Protein 8T4C (pdb70)

B-factor: mean 31.05, std 14.5, range [12.46, 116.54]

Foldseek 3Di:
DAALAADADAFDFHHWAFWAALVRHTDTPVVAPAQKEKEWEAEVVFPCLVDVVLVVLVVCVVVPSHYAYEYEYQDDDSVRLNVSCVVSVGDGYTRIYGPNCSRVRSNVPDDPTWMFIGGNRGTHDTDPGDDPNVVVVVVVVVRD/DDQQDFFDFDDWAAKAALVRHGDTPVPQPAQKEKEWEAEVPAPCLVDVVLVVLVVCVVVPSHYAYEYEYQDDDSVRLVVSCVVSVGPTYTRIYGPNCVRVRSNVPDDPGWMWMGGRRGTHDIDHGDDPNVVVVVVVVVRD

Sequence (284 aa):
PFTSKDTGKVGEKSAEISAKDTLGKAVKLADDNTSLKVLVFFQNGCPSCLKELPSLDEFIQNHPNKISVYAINSIDNANVVKVLAEQFDFKNVKVLKDDLKITNDRYAVFATPTTIIIKDGMIKDRILGEKPWEFFESKLISLLKDTGKVGEKSAEISSAKDTLGKAVKLADDNTSLKVLVFFQNGCPSCLKELPSLDEFIQNHPNKISVYAINSIDNANVVKVLAEQFDFKNVKVLKDDLKITNDRYAVFATPTTIIIKDGMIKDRILGEKPWEFFESKLISLL

Secondary structure (DSSP, 8-state):
--B-S---STTSBPB---EE-TTS-EE-GGGS--SEEEEEEE-TT-GGGTTHHHHHHHHHHHSTTTEEEEEEESSS-HHHHHHHHHHH--SS-EEEEESTTHHHHHTT--SS-EEEEEETTEEEEEEES---HHHHHHHHHHH-/---S-TTSBP----EE-TTS-EE-GGG---SEEEEEEE-TT-GGGTTHHHHHHHHHHHSTTTEEEEEEESSS-HHHHHHHHHHH--SSSEEEEESTTHHHHHTT--SS-EEEEEETTEEEEEEES---HHHHHHHHHHT-

Solvent-accessible surface area: 14178 Å² total; per-residue (Å²): 162,43,58,72,139,97,17,3,146,91,52,66,146,3,0,14,0,1,1,30,41,60,141,28,114,61,21,72,0,42,99,46,155,22,41,0,5,1,0,0,2,1,51,90,75,8,50,1,31,149,103,9,0,52,19,2,20,99,10,14,85,92,53,75,134,99,4,7,0,0,0,0,0,15,87,24,93,56,101,49,4,94,69,24,18,106,146,38,122,38,146,35,10,59,14,1,58,2,9,101,91,42,0,13,88,37,0,65,10,163,39,38,2,1,1,0,1,0,39,104,21,58,1,87,22,72,14,98,22,109,77,89,21,106,72,2,56,65,62,1,95,88,32,65,143,92,60,6,126,87,15,33,74,34,40,65,1,26,6,91,44,66,151,39,129,65,26,87,14,87,103,48,134,20,39,0,24,1,0,0,2,1,52,83,74,6,45,2,23,136,119,10,0,54,12,1,19,111,7,14,101,98,54,86,132,111,3,8,0,1,0,0,1,15,89,25,91,64,118,47,3,107,75,12,22,101,137,40,118,35,167,42,9,61,17,1,65,2,46,146,99,69,0,18,97,107,1,31,13,184,49,36,3,6,2,0,1,4,39,46,28,11,2,82,32,75,12,106,21,113,82,100,32,131,78,3,43,65,53,1,96,92,30,71

Radius of gyration: 22.33 Å; Cα contacts (8 Å, |Δi|>4): 556; chains: 2; bounding box: 44×35×66 Å

InterPro domains:
  IPR000866 Alkyl hydroperoxide reductase subunit C/ Thiol specific antioxidant [PF00578] (28-141)
  IPR013766 Thioredoxin domain [PS51352] (26-162)
  IPR017937 Thioredoxin, conserved site [PS00194] (56-74)
  IPR036249 Thioredoxin-like superfamily [SSF52833] (5-158)

Nearest PDB structures (foldseek):
  8t4c-assembly2_B  TM=1.007E+00  e=1.088E-30  Campylobacter jejuni subsp. jejuni 81-176
  2h1b-assembly2_B  TM=8.652E-01  e=2.786E-09  Bacillus subtilis
  2cvb-assembly1_A  TM=8.670E-01  e=5.971E-08  Thermus thermophilus HB8
  3ios-assembly1_A  TM=8.630E-01  e=1.057E-06  Mycobacterium tuberculosis
  1psq-assembly1_B  TM=8.251E-01  e=4.589E-06  Streptococcus pneumoniae

Organism: Campylobacter jejuni subsp. jejuni serotype O:23/36 (strain 81-176) (NCBI:txid354242)

Structure (mmCIF, N/CA/C/O backbone):
data_8T4C
#
_entry.id   8T4C
#
_cell.length_a   49.250
_cell.length_b   43.380
_cell.length_c   71.860
_cell.angle_alpha   90.00
_cell.angle_beta   108.41
_cell.angle_gamma   90.00
#
_symmetry.space_group_name_H-M   'P 1 21 1'
#
loop_
_entity.id
_entity.type
_entity.pdbx_description
1 polymer 'Thioredoxin oxidoreductase'
2 non-polymer 'SULFATE ION'
3 non-polymer GLYCEROL
4 water water
#
loop_
_atom_site.group_PDB
_atom_site.id
_atom_site.type_symbol
_atom_site.label_atom_id
_atom_site.label_alt_id
_atom_site.label_comp_id
_atom_site.label_asym_id
_atom_site.label_entity_id
_atom_site.label_seq_id
_atom_site.pdbx_PDB_ins_code
_atom_site.Cartn_x
_atom_site.Cartn_y
_atom_site.Cartn_z
_atom_site.occupancy
_atom_site.B_iso_or_equiv
_atom_site.auth_seq_id
_atom_site.auth_comp_id
_atom_site.auth_asym_id
_atom_site.auth_atom_id
_atom_site.pdbx_PDB_model_num
ATOM 1 N N . PRO A 1 4 ? 0.080 7.835 -0.496 1.00 55.22 19 PRO A N 1
ATOM 2 C CA . PRO A 1 4 ? 0.672 7.503 -1.804 1.00 71.79 19 PRO A CA 1
ATOM 3 C C . PRO A 1 4 ? 2.168 7.207 -1.700 1.00 67.22 19 PRO A C 1
ATOM 4 O O . PRO A 1 4 ? 2.640 6.167 -2.170 1.00 57.22 19 PRO A O 1
ATOM 15 N N . PHE A 1 5 ? 2.905 8.135 -1.093 1.00 70.73 20 PHE A N 1
ATOM 16 C CA . PHE A 1 5 ? 4.331 7.962 -0.848 1.00 68.27 20 PHE A CA 1
ATOM 17 C C . PHE A 1 5 ? 4.544 7.318 0.517 1.00 64.22 20 PHE A C 1
ATOM 18 O O . PHE A 1 5 ? 3.898 7.691 1.502 1.00 62.76 20 PHE A O 1
ATOM 35 N N . THR A 1 6 ? 5.460 6.350 0.563 1.00 67.39 21 THR A N 1
ATOM 36 C CA . THR A 1 6 ? 5.739 5.597 1.774 1.00 69.93 21 THR A CA 1
ATOM 37 C C . THR A 1 6 ? 6.719 6.353 2.667 1.00 57.84 21 THR A C 1
ATOM 38 O O . THR A 1 6 ? 7.405 7.280 2.233 1.00 62.77 21 THR A O 1
ATOM 49 N N . SER A 1 7 ? 6.777 5.941 3.935 1.00 57.64 22 SER A N 1
ATOM 50 C CA . SER A 1 7 ? 7.725 6.492 4.899 1.00 52.82 22 SER A CA 1
ATOM 51 C C . SER A 1 7 ? 8.999 5.663 5.019 1.00 53.92 22 SER A C 1
ATOM 52 O O . SER A 1 7 ? 9.867 5.999 5.834 1.00 52.51 22 SER A O 1
ATOM 60 N N . LYS A 1 8 ? 9.138 4.605 4.223 1.00 42.27 23 LYS A N 1
ATOM 61 C CA . LYS A 1 8 ? 10.262 3.693 4.360 1.00 57.05 23 LYS A CA 1
ATOM 62 C C . LYS A 1 8 ? 11.544 4.331 3.843 1.00 40.65 23 LYS A C 1
ATOM 63 O O . LYS A 1 8 ? 11.527 5.145 2.914 1.00 45.07 23 LYS A O 1
ATOM 82 N N . ASP A 1 9 ? 12.666 3.931 4.449 1.00 36.15 24 ASP A N 1
ATOM 83 C CA . ASP A 1 9 ? 13.969 4.443 4.039 1.00 34.16 24 ASP A CA 1
ATOM 84 C C . ASP A 1 9 ? 14.272 4.052 2.597 1.00 36.79 24 ASP A C 1
ATOM 85 O O . ASP A 1 9 ? 13.962 2.938 2.154 1.00 35.17 24 ASP A O 1
ATOM 94 N N . THR A 1 10 ? 14.916 4.960 1.878 1.00 29.80 25 THR A N 1
ATOM 95 C CA . THR A 1 10 ? 15.175 4.742 0.461 1.00 31.28 25 THR A CA 1
ATOM 96 C C . THR A 1 10 ? 16.422 5.528 0.081 1.00 25.50 25 THR A C 1
ATOM 97 O O . THR A 1 10 ? 17.166 6.000 0.946 1.00 29.25 25 THR A O 1
ATOM 108 N N . GLY A 1 11 ? 16.631 5.719 -1.213 1.00 24.97 26 GLY A N 1
ATOM 109 C CA . GLY A 1 11 ? 17.688 6.618 -1.637 1.00 23.73 26 GLY A CA 1
ATOM 110 C C . GLY A 1 11 ? 18.411 6.230 -2.903 1.00 21.92 26 GLY A C 1
ATOM 111 O O . GLY A 1 11 ? 19.057 7.083 -3.527 1.00 24.94 26 GLY A O 1
ATOM 115 N N . LYS A 1 12 ? 18.306 4.970 -3.312 1.00 24.81 27 LYS A N 1
ATOM 116 C CA . LYS A 1 12 ? 19.022 4.519 -4.496 1.00 23.47 27 LYS A CA 1
ATOM 117 C C . LYS A 1 12 ? 18.176 4.691 -5.749 1.00 23.03 27 LYS A C 1
ATOM 118 O O . LYS A 1 12 ? 16.947 4.572 -5.713 1.00 24.80 27 LYS A O 1
ATOM 137 N N . VAL A 1 13 ? 18.849 4.903 -6.885 1.00 23.19 28 VAL A N 1
ATOM 138 C CA . VAL A 1 13 ? 18.128 4.888 -8.152 1.00 23.07 28 VAL A CA 1
ATOM 139 C C . VAL A 1 13 ? 17.415 3.552 -8.300 1.00 22.72 28 VAL A C 1
ATOM 140 O O . VAL A 1 13 ? 17.982 2.485 -8.047 1.00 24.63 28 VAL A O 1
ATOM 153 N N . GLY A 1 14 ? 16.176 3.611 -8.761 1.00 25.05 29 GLY A N 1
ATOM 154 C CA . GLY A 1 14 ? 15.381 2.427 -8.940 1.00 28.44 29 GLY A CA 1
ATOM 155 C C . GLY A 1 14 ? 14.525 2.054 -7.766 1.00 32.31 29 GLY A C 1
ATOM 156 O O . GLY A 1 14 ? 13.710 1.128 -7.892 1.00 32.73 29 GLY A O 1
ATOM 160 N N . GLU A 1 15 ? 14.706 2.717 -6.623 1.00 25.76 30 GLU A N 1
ATOM 161 C CA . GLU A 1 15 ? 13.876 2.494 -5.459 1.00 24.88 30 GLU A CA 1
ATOM 162 C C . GLU A 1 15 ? 12.705 3.464 -5.488 1.00 27.20 30 GLU A C 1
ATOM 163 O O . GLU A 1 15 ? 12.759 4.529 -6.114 1.00 27.55 30 GLU A O 1
ATOM 175 N N . LYS A 1 16 ? 11.631 3.084 -4.801 1.00 30.05 31 LYS A N 1
ATOM 176 C CA . LYS A 1 16 ? 10.499 3.984 -4.647 1.00 29.62 31 LYS A CA 1
ATOM 177 C C . LYS A 1 16 ? 10.889 5.180 -3.785 1.00 27.10 31 LYS A C 1
ATOM 178 O O . LYS A 1 16 ? 11.726 5.082 -2.882 1.00 30.33 31 LYS A O 1
ATOM 197 N N . SER A 1 17 ? 10.263 6.318 -4.060 1.00 26.28 32 SER A N 1
ATOM 198 C CA . SER A 1 17 ? 10.478 7.500 -3.253 1.00 26.74 32 SER A CA 1
ATOM 199 C C . SER A 1 17 ? 9.737 7.348 -1.930 1.00 30.41 32 SER A C 1
ATOM 200 O O . SER A 1 17 ? 8.845 6.502 -1.773 1.00 32.32 32 SER A O 1
ATOM 208 N N . ALA A 1 18 ? 10.155 8.147 -0.958 1.00 28.65 33 ALA A N 1
ATOM 209 C CA . ALA A 1 18 ? 9.560 8.170 0.367 1.00 30.58 33 ALA A CA 1
ATOM 210 C C . ALA A 1 18 ? 8.948 9.541 0.606 1.00 25.51 33 ALA A C 1
ATOM 211 O O . ALA A 1 18 ? 9.467 10.561 0.141 1.00 27.82 33 ALA A O 1
ATOM 218 N N . GLU A 1 19 ? 7.834 9.564 1.330 1.00 27.39 34 GLU A N 1
ATOM 219 C CA . GLU A 1 19 ? 7.272 10.844 1.733 1.00 25.85 34 GLU A CA 1
ATOM 220 C C . GLU A 1 19 ? 8.289 11.600 2.587 1.00 25.73 34 GLU A C 1
ATOM 221 O O . GLU A 1 19 ? 9.108 11.006 3.290 1.00 27.33 34 GLU A O 1
ATOM 233 N N . ILE A 1 20 ? 8.245 12.924 2.496 1.00 24.91 35 ILE A N 1
ATOM 234 C CA . ILE A 1 20 ? 9.137 13.763 3.286 1.00 23.60 35 ILE A CA 1
ATOM 235 C C . ILE A 1 20 ? 8.467 14.155 4.601 1.00 28.02 35 ILE A C 1
ATOM 236 O O . ILE A 1 20 ? 7.255 13.990 4.776 1.00 28.63 35 ILE A O 1
ATOM 252 N N . SER A 1 21 ? 9.261 14.695 5.525 1.00 23.93 36 SER A N 1
ATOM 253 C CA . SER A 1 21 ? 8.811 15.181 6.835 1.00 23.04 36 SER A CA 1
ATOM 254 C C . SER A 1 21 ? 9.534 16.515 7.000 1.00 22.49 36 SER A C 1
ATOM 255 O O . SER A 1 21 ? 10.683 16.573 7.436 1.00 23.82 36 SER A O 1
ATOM 263 N N . ALA A 1 22 ? 8.880 17.583 6.573 1.00 24.12 37 ALA A N 1
ATOM 264 C CA . ALA A 1 22 ? 9.542 18.877 6.529 1.00 22.06 37 ALA A CA 1
ATOM 265 C C . ALA A 1 22 ? 8.452 19.931 6.550 1.00 24.58 37 ALA A C 1
ATOM 266 O O . ALA A 1 22 ? 7.294 19.643 6.238 1.00 27.34 37 ALA A O 1
ATOM 273 N N . LYS A 1 23 ? 8.836 21.156 6.905 1.00 23.19 38 LYS A N 1
ATOM 274 C CA . LYS A 1 23 ? 7.886 22.255 7.065 1.00 23.82 38 LYS A CA 1
ATOM 275 C C . LYS A 1 23 ? 8.382 23.493 6.329 1.00 23.86 38 LYS A C 1
ATOM 276 O O . LYS A 1 23 ? 9.585 23.718 6.170 1.00 23.62 38 LYS A O 1
ATOM 295 N N . ASP A 1 24 ? 7.433 24.308 5.901 1.00 26.19 39 ASP A N 1
ATOM 296 C CA . ASP A 1 24 ? 7.742 25.580 5.269 1.00 26.87 39 ASP A CA 1
ATOM 297 C C . ASP A 1 24 ? 8.118 26.631 6.314 1.00 27.90 39 ASP A C 1
ATOM 298 O O . ASP A 1 24 ? 8.133 26.374 7.528 1.00 30.81 39 ASP A O 1
ATOM 307 N N . THR A 1 25 ? 8.394 27.852 5.832 1.00 30.53 40 THR A N 1
ATOM 308 C CA . THR A 1 25 ? 8.808 28.943 6.707 1.00 32.54 40 THR A CA 1
ATOM 309 C C . THR A 1 25 ? 7.728 29.365 7.693 1.00 33.77 40 THR A C 1
ATOM 310 O O . THR A 1 25 ? 8.016 30.120 8.628 1.00 40.94 40 THR A O 1
ATOM 321 N N . LEU A 1 26 ? 6.484 28.967 7.458 1.00 33.18 41 LEU A N 1
ATOM 322 C CA . LEU A 1 26 ? 5.371 29.282 8.334 1.00 36.78 41 LEU A CA 1
ATOM 323 C C . LEU A 1 26 ? 5.087 28.164 9.322 1.00 50.15 41 LEU A C 1
ATOM 324 O O . LEU A 1 26 ? 4.101 28.235 10.062 1.00 42.41 41 LEU A O 1
ATOM 340 N N . GLY A 1 27 ? 5.927 27.136 9.350 1.00 35.67 42 GLY A N 1
ATOM 341 C CA . GLY A 1 27 ? 5.732 26.027 10.260 1.00 37.22 42 GLY A CA 1
ATOM 342 C C . GLY A 1 27 ? 4.716 25.003 9.821 1.00 38.07 42 GLY A C 1
ATOM 343 O O . GLY A 1 27 ? 4.297 24.177 10.645 1.00 36.05 42 GLY A O 1
ATOM 347 N N . LYS A 1 28 ? 4.311 25.023 8.559 1.00 32.35 43 LYS A N 1
ATOM 348 C CA . LYS A 1 28 ? 3.303 24.107 8.047 1.00 35.61 43 LYS A CA 1
ATOM 349 C C . LYS A 1 28 ? 3.964 22.939 7.327 1.00 34.32 43 LYS A C 1
ATOM 350 O O . LYS A 1 28 ? 4.896 23.126 6.528 1.00 29.91 43 LYS A O 1
ATOM 369 N N . ALA A 1 29 ? 3.476 21.736 7.611 1.00 30.47 44 ALA A N 1
ATOM 370 C CA . ALA A 1 29 ? 3.987 20.550 6.941 1.00 31.03 44 ALA A CA 1
ATOM 371 C C . ALA A 1 29 ? 3.721 20.619 5.441 1.00 27.66 44 ALA A C 1
ATOM 372 O O . ALA A 1 29 ? 2.656 21.065 4.997 1.00 34.48 44 ALA A O 1
ATOM 379 N N . VAL A 1 30 ? 4.704 20.165 4.669 1.00 26.63 45 VAL A N 1
ATOM 380 C CA . VAL A 1 30 ? 4.625 20.045 3.218 1.00 28.25 45 VAL A CA 1
ATOM 381 C C . VAL A 1 30 ? 4.919 18.592 2.893 1.00 30.57 45 VAL A C 1
ATOM 382 O O . VAL A 1 30 ? 5.884 18.022 3.417 1.00 29.45 45 VAL A O 1
ATOM 395 N N . LYS A 1 31 ? 4.081 17.992 2.055 1.00 30.01 46 LYS A N 1
ATOM 396 C CA . LYS A 1 31 ? 4.244 16.614 1.618 1.00 30.15 46 LYS A CA 1
ATOM 397 C C . LYS A 1 31 ? 4.297 16.557 0.098 1.00 32.77 46 LYS A C 1
ATOM 398 O O . LYS A 1 31 ? 3.729 17.409 -0.597 1.00 34.10 46 LYS A O 1
ATOM 417 N N . LEU A 1 32 ? 5.000 15.545 -0.411 1.00 30.80 47 LEU A N 1
ATOM 418 C CA . LEU A 1 32 ? 5.080 15.349 -1.854 1.00 30.80 47 LEU A CA 1
ATOM 419 C C . LEU A 1 32 ? 3.698 15.138 -2.448 1.00 34.62 47 LEU A C 1
ATOM 420 O O . LEU A 1 32 ? 3.427 15.559 -3.582 1.00 32.81 47 LEU A O 1
ATOM 436 N N . ALA A 1 33 ? 2.813 14.497 -1.694 1.00 31.02 48 ALA A N 1
ATOM 437 C CA . ALA A 1 33 ? 1.474 14.202 -2.183 1.00 36.75 48 ALA A CA 1
ATOM 438 C C . ALA A 1 33 ? 0.603 15.444 -2.329 1.00 39.93 48 ALA A C 1
ATOM 439 O O . ALA A 1 33 ? -0.456 15.363 -2.965 1.00 47.35 48 ALA A O 1
ATOM 446 N N . ASP A 1 34 ? 1.003 16.583 -1.752 1.00 38.02 49 ASP A N 1
ATOM 447 C CA . ASP A 1 34 ? 0.159 17.772 -1.827 1.00 38.17 49 ASP A CA 1
ATOM 448 C C . ASP A 1 34 ? -0.008 18.258 -3.266 1.00 39.10 49 ASP A C 1
ATOM 449 O O . ASP A 1 34 ? -1.015 18.895 -3.591 1.00 42.02 49 ASP A O 1
ATOM 458 N N . ASP A 1 35 ? 0.977 18.001 -4.124 1.00 37.76 50 ASP A N 1
ATOM 459 C CA . ASP A 1 35 ? 0.956 18.393 -5.528 1.00 38.23 50 ASP A CA 1
ATOM 460 C C . ASP A 1 35 ? 0.881 17.113 -6.352 1.00 36.22 50 ASP A C 1
ATOM 461 O O . ASP A 1 35 ? 1.635 16.169 -6.101 1.00 40.18 50 ASP A O 1
ATOM 470 N N . ASN A 1 36 ? -0.022 17.054 -7.324 1.00 42.76 51 ASN A N 1
ATOM 471 C CA . ASN A 1 36 ? -0.107 15.824 -8.098 1.00 50.01 51 ASN A CA 1
ATOM 472 C C . ASN A 1 36 ? 0.906 15.778 -9.245 1.00 47.05 51 ASN A C 1
ATOM 473 O O . ASN A 1 36 ? 0.774 14.935 -10.142 1.00 56.03 51 ASN A O 1
ATOM 484 N N . THR A 1 37 ? 1.921 16.645 -9.215 1.00 32.50 52 THR A N 1
ATOM 485 C CA . THR A 1 37 ? 2.953 16.631 -10.241 1.00 29.03 52 THR A CA 1
ATOM 486 C C . THR A 1 37 ? 3.669 15.286 -10.295 1.00 32.16 52 THR A C 1
ATOM 487 O O . THR A 1 37 ? 4.046 14.710 -9.267 1.00 35.03 52 THR A O 1
ATOM 498 N N . SER A 1 38 ? 3.880 14.813 -11.522 1.00 29.96 53 SER A N 1
ATOM 499 C CA . SER A 1 38 ? 4.523 13.528 -11.770 1.00 36.98 53 SER A CA 1
ATOM 500 C C . SER A 1 38 ? 6.024 13.592 -11.546 1.00 33.79 53 SER A C 1
ATOM 501 O O . SER A 1 38 ? 6.625 12.614 -11.090 1.00 28.57 53 SER A O 1
ATOM 509 N N . LEU A 1 39 ? 6.649 14.728 -11.843 1.00 29.02 54 LEU A N 1
ATOM 510 C CA . LEU A 1 39 ? 8.095 14.886 -11.755 1.00 25.57 54 LEU A CA 1
ATOM 511 C C . LEU A 1 39 ? 8.374 15.745 -10.534 1.00 24.49 54 LEU A C 1
ATOM 512 O O . LEU A 1 39 ? 7.804 16.830 -10.387 1.00 25.25 54 LEU A O 1
ATOM 528 N N . LYS A 1 40 ? 9.179 15.220 -9.617 1.00 21.99 55 LYS A N 1
ATOM 529 C CA . LYS A 1 40 ? 9.492 15.911 -8.373 1.00 23.38 55 LYS A CA 1
ATOM 530 C C . LYS A 1 40 ? 10.998 15.887 -8.167 1.00 20.13 55 LYS A C 1
ATOM 531 O O . LYS A 1 40 ? 11.664 14.908 -8.511 1.00 24.32 55 LYS A O 1
ATOM 550 N N . VAL A 1 41 ? 11.533 16.980 -7.640 1.00 19.81 56 VAL A N 1
ATOM 551 C CA . VAL A 1 41 ? 12.958 17.115 -7.368 1.00 19.11 56 VAL A CA 1
ATOM 552 C C . VAL A 1 41 ? 13.141 17.478 -5.901 1.00 20.06 56 VAL A C 1
ATOM 553 O O . VAL A 1 41 ? 12.543 18.447 -5.423 1.00 20.19 56 VAL A O 1
ATOM 566 N N . LEU A 1 42 ? 13.976 16.719 -5.193 1.00 18.06 57 LEU A N 1
ATOM 567 C CA . LEU A 1 42 ? 14.401 17.092 -3.846 1.00 18.83 57 LEU A CA 1
ATOM 568 C C . LEU A 1 42 ? 15.830 17.605 -3.936 1.00 19.42 57 LEU A C 1
ATOM 569 O O . LEU A 1 42 ? 16.690 16.933 -4.516 1.00 18.86 57 LEU A O 1
ATOM 585 N N . VAL A 1 43 ? 16.091 18.783 -3.374 1.00 17.60 58 VAL A N 1
ATOM 586 C CA . VAL A 1 43 ? 17.443 19.319 -3.301 1.00 17.35 58 VAL A CA 1
ATOM 587 C C . VAL A 1 43 ? 17.770 19.495 -1.834 1.00 17.40 58 VAL A C 1
ATOM 588 O O . VAL A 1 43 ? 17.229 20.398 -1.175 1.00 18.08 58 VAL A O 1
ATOM 601 N N . PHE A 1 44 ? 18.658 18.647 -1.323 1.00 16.57 59 PHE A N 1
ATOM 602 C CA . PHE A 1 44 ? 19.141 18.795 0.048 1.00 16.98 59 PHE A CA 1
ATOM 603 C C . PHE A 1 44 ? 20.278 19.805 0.045 1.00 17.11 59 PHE A C 1
ATOM 604 O O . PHE A 1 44 ? 21.289 19.608 -0.648 1.00 18.04 59 PHE A O 1
ATOM 621 N N . PHE A 1 45 ? 20.105 20.897 0.794 1.00 19.05 60 PHE A N 1
ATOM 622 C CA . PHE A 1 45 ? 20.986 22.058 0.718 1.00 19.48 60 PHE A CA 1
ATOM 623 C C . PHE A 1 45 ? 21.207 22.630 2.102 1.00 20.05 60 PHE A C 1
ATOM 624 O O . PHE A 1 45 ? 20.624 22.162 3.084 1.00 20.12 60 PHE A O 1
ATOM 641 N N . GLN A 1 46 ? 22.067 23.652 2.176 1.00 20.05 61 GLN A N 1
ATOM 642 C CA . GLN A 1 46 ? 22.292 24.351 3.438 1.00 19.94 61 GLN A CA 1
ATOM 643 C C . GLN A 1 46 ? 22.868 25.723 3.119 1.00 21.98 61 GLN A C 1
ATOM 644 O O . GLN A 1 46 ? 23.182 26.028 1.969 1.00 20.94 61 GLN A O 1
ATOM 658 N N . ASN A 1 47 ? 23.013 26.542 4.167 1.00 20.07 62 ASN A N 1
ATOM 659 C CA . ASN A 1 47 ? 23.702 27.817 4.055 1.00 20.31 62 ASN A CA 1
ATOM 660 C C . ASN A 1 47 ? 25.145 27.564 3.625 1.00 22.11 62 ASN A C 1
ATOM 661 O O . ASN A 1 47 ? 25.898 26.856 4.306 1.00 22.57 62 ASN A O 1
ATOM 672 N N . GLY A 1 48 ? 25.508 28.098 2.462 1.00 19.99 63 GLY A N 1
ATOM 673 C CA . GLY A 1 48 ? 26.825 27.877 1.878 1.00 20.65 63 GLY A CA 1
ATOM 674 C C . GLY A 1 48 ? 26.917 26.766 0.858 1.00 19.99 63 GLY A C 1
ATOM 675 O O . GLY A 1 48 ? 28.009 26.543 0.311 1.00 22.59 63 GLY A O 1
ATOM 679 N N . CYS A 1 49 ? 25.830 26.076 0.589 1.00 19.38 64 CYS A N 1
ATOM 680 C CA . CYS A 1 49 ? 25.804 25.037 -0.426 1.00 22.25 64 CYS A CA 1
ATOM 681 C C . CYS A 1 49 ? 25.910 25.651 -1.818 1.00 19.18 64 CYS A C 1
ATOM 682 O O . CYS A 1 49 ? 25.232 26.645 -2.106 1.00 20.71 64 CYS A O 1
ATOM 690 N N . PRO A 1 50 ? 26.700 25.056 -2.715 1.00 21.31 65 PRO A N 1
ATOM 691 C CA . PRO A 1 50 ? 26.767 25.600 -4.083 1.00 22.93 65 PRO A CA 1
ATOM 692 C C . PRO A 1 50 ? 25.459 25.519 -4.854 1.00 21.86 65 PRO A C 1
ATOM 693 O O . PRO A 1 50 ? 25.309 26.243 -5.849 1.00 22.74 65 PRO A O 1
ATOM 704 N N . SER A 1 51 ? 24.493 24.702 -4.422 1.00 21.78 66 SER A N 1
ATOM 705 C CA . SER A 1 51 ? 23.225 24.650 -5.145 1.00 21.95 66 SER A CA 1
ATOM 706 C C . SER A 1 51 ? 22.488 25.976 -5.103 1.00 21.22 66 SER A C 1
ATOM 707 O O . SER A 1 51 ? 21.637 26.228 -5.969 1.00 22.26 66 SER A O 1
ATOM 715 N N . CYS A 1 52 ? 22.787 26.828 -4.111 1.00 21.22 67 CYS A N 1
ATOM 716 C CA . CYS A 1 52 ? 22.127 28.127 -3.999 1.00 24.12 67 CYS A CA 1
ATOM 717 C C . CYS A 1 52 ? 22.479 29.082 -5.135 1.00 22.37 67 CYS A C 1
ATOM 718 O O . CYS A 1 52 ? 21.714 30.017 -5.420 1.00 25.41 67 CYS A O 1
ATOM 726 N N . LEU A 1 53 ? 23.627 28.867 -5.793 1.00 23.49 68 LEU A N 1
ATOM 727 C CA . LEU A 1 53 ? 24.166 29.806 -6.769 1.00 25.52 68 LEU A CA 1
ATOM 728 C C . LEU A 1 53 ? 23.447 29.733 -8.115 1.00 24.71 68 LEU A C 1
ATOM 729 O O . LEU A 1 53 ? 23.146 30.771 -8.712 1.00 30.80 68 LEU A O 1
ATOM 745 N N . LYS A 1 54 ? 23.168 28.545 -8.606 1.00 23.51 69 LYS A N 1
ATOM 746 C CA . LYS A 1 54 ? 22.566 28.376 -9.935 1.00 24.00 69 LYS A CA 1
ATOM 747 C C . LYS A 1 54 ? 21.509 27.276 -9.979 1.00 22.37 69 LYS A C 1
ATOM 748 O O . LYS A 1 54 ? 20.518 27.470 -10.564 1.00 23.03 69 LYS A O 1
ATOM 767 N N . GLU A 1 55 ? 21.758 26.136 -9.356 1.00 20.80 70 GLU A N 1
ATOM 768 C CA . GLU A 1 55 ? 20.800 25.039 -9.442 1.00 19.13 70 GLU A CA 1
ATOM 769 C C . GLU A 1 55 ? 19.416 25.455 -8.941 1.00 19.60 70 GLU A C 1
ATOM 770 O O . GLU A 1 55 ? 18.425 25.283 -9.655 1.00 20.51 70 GLU A O 1
ATOM 782 N N . LEU A 1 56 ? 19.323 25.966 -7.704 1.00 20.24 71 LEU A N 1
ATOM 783 C CA . LEU A 1 56 ? 18.006 26.301 -7.154 1.00 19.05 71 LEU A CA 1
ATOM 784 C C . LEU A 1 56 ? 17.320 27.418 -7.919 1.00 19.12 71 LEU A C 1
ATOM 785 O O . LEU A 1 56 ? 16.141 27.260 -8.290 1.00 20.59 71 LEU A O 1
ATOM 801 N N . PRO A 1 57 ? 17.974 28.535 -8.232 1.00 20.78 72 PRO A N 1
ATOM 802 C CA . PRO A 1 57 ? 17.277 29.555 -9.034 1.00 23.19 72 PRO A CA 1
ATOM 803 C C . PRO A 1 57 ? 16.892 29.074 -10.425 1.00 21.95 72 PRO A C 1
ATOM 804 O O . PRO A 1 57 ? 15.835 29.462 -10.936 1.00 23.84 72 PRO A O 1
ATOM 815 N N . SER A 1 58 ? 17.731 28.247 -11.057 1.00 21.44 73 SER A N 1
ATOM 816 C CA . SER A 1 58 ? 17.382 27.718 -12.371 1.00 21.94 73 SER A CA 1
ATOM 817 C C . SER A 1 58 ? 16.196 26.764 -12.287 1.00 22.25 73 SER A C 1
ATOM 818 O O . SER A 1 58 ? 15.368 26.735 -13.202 1.00 23.72 73 SER A O 1
ATOM 826 N N . LEU A 1 59 ? 16.081 25.995 -11.193 1.00 21.49 74 LEU A N 1
ATOM 827 C CA . LEU A 1 59 ? 14.916 25.130 -11.029 1.00 19.10 74 LEU A CA 1
ATOM 828 C C . LEU A 1 59 ? 13.652 25.963 -10.870 1.00 22.40 74 LEU A C 1
ATOM 829 O O . LEU A 1 59 ? 12.594 25.597 -11.389 1.00 22.79 74 LEU A O 1
ATOM 845 N N . ASP A 1 60 ? 13.738 27.104 -10.176 1.00 20.92 75 ASP A N 1
ATOM 846 C CA . ASP A 1 60 ? 12.562 27.959 -10.029 1.00 23.46 75 ASP A CA 1
ATOM 847 C C . ASP A 1 60 ? 12.068 28.426 -11.390 1.00 24.52 75 ASP A C 1
ATOM 848 O O . ASP A 1 60 ? 10.861 28.432 -11.655 1.00 25.57 75 ASP A O 1
ATOM 857 N N . GLU A 1 61 ? 12.997 28.806 -12.277 1.00 22.91 76 GLU A N 1
ATOM 858 C CA . GLU A 1 61 ? 12.619 29.266 -13.611 1.00 25.08 76 GLU A CA 1
ATOM 859 C C . GLU A 1 61 ? 12.132 28.105 -14.471 1.00 24.56 76 GLU A C 1
ATOM 860 O O . GLU A 1 61 ? 11.195 28.259 -15.262 1.00 24.78 76 GLU A O 1
ATOM 872 N N . PHE A 1 62 ? 12.724 26.921 -14.296 1.00 22.90 77 PHE A N 1
ATOM 873 C CA . PHE A 1 62 ? 12.262 25.745 -15.027 1.00 23.98 77 PHE A CA 1
ATOM 874 C C . PHE A 1 62 ? 10.807 25.415 -14.694 1.00 25.76 77 PHE A C 1
ATOM 875 O O . PHE A 1 62 ? 10.024 25.060 -15.587 1.00 24.26 77 PHE A O 1
ATOM 892 N N . ILE A 1 63 ? 10.431 25.493 -13.413 1.00 23.71 78 ILE A N 1
ATOM 893 C CA . ILE A 1 63 ? 9.047 25.227 -13.043 1.00 23.44 78 ILE A CA 1
ATOM 894 C C . ILE A 1 63 ? 8.127 26.235 -13.714 1.00 26.86 78 ILE A C 1
ATOM 895 O O . ILE A 1 63 ? 7.055 25.883 -14.228 1.00 28.59 78 ILE A O 1
ATOM 911 N N . GLN A 1 64 ? 8.529 27.508 -13.699 1.00 27.41 79 GLN A N 1
ATOM 912 C CA . GLN A 1 64 ? 7.712 28.557 -14.296 1.00 29.48 79 GLN A CA 1
ATOM 913 C C . GLN A 1 64 ? 7.377 28.235 -15.748 1.00 31.50 79 GLN A C 1
ATOM 914 O O . GLN A 1 64 ? 6.277 28.546 -16.227 1.00 33.30 79 GLN A O 1
ATOM 928 N N . ASN A 1 65 ? 8.312 27.617 -16.465 1.00 28.04 80 ASN A N 1
ATOM 929 C CA . ASN A 1 65 ? 8.123 27.281 -17.864 1.00 29.14 80 ASN A CA 1
ATOM 930 C C . ASN A 1 65 ? 7.426 25.945 -18.074 1.00 31.47 80 ASN A C 1
ATOM 931 O O . ASN A 1 65 ? 7.051 25.647 -19.209 1.00 33.66 80 ASN A O 1
ATOM 942 N N . HIS A 1 66 ? 7.224 25.161 -17.025 1.00 27.91 81 HIS A N 1
ATOM 943 C CA . HIS A 1 66 ? 6.590 23.860 -17.114 1.00 31.58 81 HIS A CA 1
ATOM 944 C C . HIS A 1 66 ? 5.667 23.689 -15.929 1.00 32.31 81 HIS A C 1
ATOM 945 O O . HIS A 1 66 ? 5.788 22.716 -15.171 1.00 30.85 81 HIS A O 1
ATOM 959 N N . PRO A 1 67 ? 4.745 24.627 -15.737 1.00 38.17 82 PRO A N 1
ATOM 960 C CA . PRO A 1 67 ? 3.825 24.524 -14.606 1.00 50.83 82 PRO A CA 1
ATOM 961 C C . PRO A 1 67 ? 2.925 23.318 -14.812 1.00 33.44 82 PRO A C 1
ATOM 962 O O . PRO A 1 67 ? 2.568 22.968 -15.943 1.00 50.44 82 PRO A O 1
ATOM 973 N N . ASN A 1 68 ? 2.616 22.651 -13.711 1.00 46.35 83 ASN A N 1
ATOM 974 C CA . ASN A 1 68 ? 1.801 21.452 -13.648 1.00 46.78 83 ASN A CA 1
ATOM 975 C C . ASN A 1 68 ? 2.581 20.208 -14.040 1.00 35.35 83 ASN A C 1
ATOM 976 O O . ASN A 1 68 ? 2.011 19.122 -13.961 1.00 37.68 83 ASN A O 1
ATOM 987 N N . LYS A 1 69 ? 3.860 20.314 -14.429 1.00 29.48 84 LYS A N 1
ATOM 988 C CA . LYS A 1 69 ? 4.653 19.130 -14.727 1.00 29.32 84 LYS A CA 1
ATOM 989 C C . LYS A 1 69 ? 5.648 18.784 -13.625 1.00 26.05 84 LYS A C 1
ATOM 990 O O . LYS A 1 69 ? 6.038 17.613 -13.503 1.00 32.77 84 LYS A O 1
ATOM 1009 N N . ILE A 1 70 ? 6.120 19.765 -12.836 1.00 23.77 85 ILE A N 1
ATOM 1010 C CA . ILE A 1 70 ? 7.243 19.557 -11.926 1.00 23.77 85 ILE A CA 1
ATOM 1011 C C . ILE A 1 70 ? 7.054 20.372 -10.650 1.00 25.58 85 ILE A C 1
ATOM 1012 O O . ILE A 1 70 ? 6.567 21.509 -10.686 1.00 24.25 85 ILE A O 1
ATOM 1028 N N . SER A 1 71 ? 7.435 19.763 -9.521 1.00 24.22 86 SER A N 1
ATOM 1029 C CA . SER A 1 71 ? 7.521 20.425 -8.224 1.00 21.67 86 SER A CA 1
ATOM 1030 C C . SER A 1 71 ? 8.927 20.224 -7.671 1.00 20.30 86 SER A C 1
ATOM 1031 O O . SER A 1 71 ? 9.534 19.170 -7.883 1.00 20.84 86 SER A O 1
ATOM 1039 N N . VAL A 1 72 ? 9.449 21.227 -6.972 1.00 20.68 87 VAL A N 1
ATOM 1040 C CA . VAL A 1 72 ? 10.796 21.186 -6.416 1.00 20.78 87 VAL A CA 1
ATOM 1041 C C . VAL A 1 72 ? 10.751 21.530 -4.928 1.00 20.16 87 VAL A C 1
ATOM 1042 O O . VAL A 1 72 ? 10.175 22.550 -4.531 1.00 20.46 87 VAL A O 1
ATOM 1055 N N . TYR A 1 73 ? 11.413 20.699 -4.127 1.00 18.79 88 TYR A N 1
ATOM 1056 C CA . TYR A 1 73 ? 11.422 20.781 -2.667 1.00 18.84 88 TYR A CA 1
ATOM 1057 C C . TYR A 1 73 ? 12.872 20.945 -2.228 1.00 18.71 88 TYR A C 1
ATOM 1058 O O . TYR A 1 73 ? 13.664 19.994 -2.305 1.00 19.22 88 TYR A O 1
ATOM 1076 N N . ALA A 1 74 ? 13.229 22.154 -1.781 1.00 19.82 89 ALA A N 1
ATOM 1077 C CA . ALA A 1 74 ? 14.577 22.420 -1.288 1.00 18.64 89 ALA A CA 1
ATOM 1078 C C . ALA A 1 74 ? 14.536 22.196 0.218 1.00 18.38 89 ALA A C 1
ATOM 1079 O O . ALA A 1 74 ? 13.817 22.902 0.928 1.00 22.14 89 ALA A O 1
ATOM 1086 N N . ILE A 1 75 ? 15.250 21.179 0.688 1.00 18.48 90 ILE A N 1
ATOM 1087 C CA . ILE A 1 75 ? 15.131 20.710 2.064 1.00 18.91 90 ILE A CA 1
ATOM 1088 C C . ILE A 1 75 ? 16.441 20.985 2.782 1.00 19.48 90 ILE A C 1
ATOM 1089 O O . ILE A 1 75 ? 17.509 20.529 2.348 1.00 19.52 90 ILE A O 1
ATOM 1105 N N . ASN A 1 76 ? 16.354 21.707 3.885 1.00 19.42 91 ASN A N 1
ATOM 1106 C CA . ASN A 1 76 ? 17.506 22.099 4.683 1.00 19.91 91 ASN A CA 1
ATOM 1107 C C . ASN A 1 76 ? 17.427 21.337 5.997 1.00 20.44 91 ASN A C 1
ATOM 1108 O O . ASN A 1 76 ? 16.535 21.593 6.820 1.00 20.78 91 ASN A O 1
ATOM 1119 N N . SER A 1 77 ? 18.356 20.401 6.192 1.00 19.17 92 SER A N 1
ATOM 1120 C CA . SER A 1 77 ? 18.428 19.545 7.363 1.00 19.31 92 SER A CA 1
ATOM 1121 C C . SER A 1 77 ? 19.495 19.976 8.362 1.00 19.86 92 SER A C 1
ATOM 1122 O O . SER A 1 77 ? 19.686 19.295 9.371 1.00 23.10 92 SER A O 1
ATOM 1130 N N . ILE A 1 78 ? 20.199 21.063 8.091 1.00 21.37 93 ILE A N 1
ATOM 1131 C CA . ILE A 1 78 ? 21.399 21.456 8.814 1.00 24.32 93 ILE A CA 1
ATOM 1132 C C . ILE A 1 78 ? 21.159 22.697 9.666 1.00 23.41 93 ILE A C 1
ATOM 1133 O O . ILE A 1 78 ? 21.486 22.724 10.860 1.00 26.81 93 ILE A O 1
ATOM 1149 N N . ASP A 1 79 ? 20.573 23.723 9.075 1.00 21.72 94 ASP A N 1
ATOM 1150 C CA . ASP A 1 79 ? 20.505 25.043 9.676 1.00 23.19 94 ASP A CA 1
ATOM 1151 C C . ASP A 1 79 ? 19.250 25.216 10.540 1.00 25.40 94 ASP A C 1
ATOM 1152 O O . ASP A 1 79 ? 18.244 24.529 10.377 1.00 23.85 94 ASP A O 1
ATOM 1161 N N . ASN A 1 80 ? 19.320 26.172 11.461 1.00 24.76 95 ASN A N 1
ATOM 1162 C CA . ASN A 1 80 ? 18.176 26.445 12.319 1.00 26.95 95 ASN A CA 1
ATOM 1163 C C . ASN A 1 80 ? 17.044 27.130 11.546 1.00 24.57 95 ASN A C 1
ATOM 1164 O O . ASN A 1 80 ? 17.191 27.582 10.406 1.00 25.43 95 ASN A O 1
ATOM 1175 N N . ALA A 1 81 ? 15.866 27.167 12.176 1.00 26.52 96 ALA A N 1
ATOM 1176 C CA . ALA A 1 81 ? 14.689 27.674 11.484 1.00 28.59 96 ALA A CA 1
ATOM 1177 C C . ALA A 1 81 ? 14.842 29.134 11.092 1.00 26.17 96 ALA A C 1
ATOM 1178 O O . ALA A 1 81 ? 14.312 29.551 10.051 1.00 31.00 96 ALA A O 1
A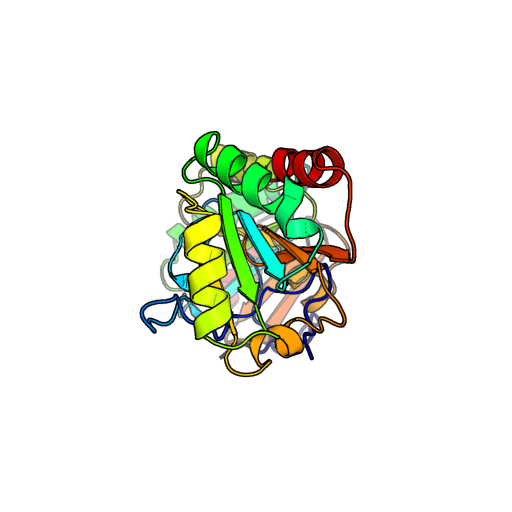TOM 1185 N N . ASN A 1 82 ? 15.552 29.934 11.892 1.00 29.48 97 ASN A N 1
ATOM 1186 C CA . ASN A 1 82 ? 15.725 31.334 11.513 1.00 32.46 97 ASN A CA 1
ATOM 1187 C C . ASN A 1 82 ? 16.576 31.472 10.260 1.00 27.09 97 ASN A C 1
ATOM 1188 O O . ASN A 1 82 ? 16.265 32.290 9.386 1.00 27.35 97 ASN A O 1
ATOM 1199 N N . VAL A 1 83 ? 17.658 30.692 10.169 1.00 22.87 98 VAL A N 1
ATOM 1200 C CA . VAL A 1 83 ? 18.503 30.704 8.973 1.00 22.92 98 VAL A CA 1
ATOM 1201 C C . VAL A 1 83 ? 17.731 30.206 7.750 1.00 23.21 98 VAL A C 1
ATOM 1202 O O . VAL A 1 83 ? 17.869 30.758 6.656 1.00 22.82 98 VAL A O 1
ATOM 1215 N N . VAL A 1 84 ? 16.908 29.166 7.902 1.00 21.83 99 VAL A N 1
ATOM 1216 C CA . VAL A 1 84 ? 16.099 28.714 6.770 1.00 21.48 99 VAL A CA 1
ATOM 1217 C C . VAL A 1 84 ? 15.164 29.818 6.305 1.00 24.01 99 VAL A C 1
ATOM 1218 O O . VAL A 1 84 ? 14.961 30.018 5.105 1.00 22.61 99 VAL A O 1
ATOM 1231 N N . LYS A 1 85 ? 14.553 30.532 7.251 1.00 23.66 100 LYS A N 1
ATOM 1232 C CA . LYS A 1 85 ? 13.666 31.631 6.899 1.00 24.18 100 LYS A CA 1
ATOM 1233 C C . LYS A 1 85 ? 14.414 32.711 6.137 1.00 24.20 100 LYS A C 1
ATOM 1234 O O . LYS A 1 85 ? 13.921 33.223 5.132 1.00 24.39 100 LYS A O 1
ATOM 1253 N N . VAL A 1 86 ? 15.621 33.060 6.588 1.00 22.99 101 VAL A N 1
ATOM 1254 C CA . VAL A 1 86 ? 16.390 34.073 5.871 1.00 24.62 101 VAL A CA 1
ATOM 1255 C C . VAL A 1 86 ? 16.764 33.581 4.476 1.00 20.68 101 VAL A C 1
ATOM 1256 O O . VAL A 1 86 ? 16.704 34.345 3.503 1.00 22.88 101 VAL A O 1
ATOM 1269 N N . LEU A 1 87 ? 17.171 32.314 4.353 1.00 21.32 102 LEU A N 1
ATOM 1270 C CA . LEU A 1 87 ? 17.442 31.774 3.022 1.00 21.90 102 LEU A CA 1
ATOM 1271 C C . LEU A 1 87 ? 16.211 31.896 2.124 1.00 22.37 102 LEU A C 1
ATOM 1272 O O . LEU A 1 87 ? 16.300 32.351 0.981 1.00 22.21 102 LEU A O 1
ATOM 1288 N N . ALA A 1 88 ? 15.039 31.511 2.635 1.00 21.99 103 ALA A N 1
ATOM 1289 C CA . ALA A 1 88 ? 13.827 31.610 1.829 1.00 23.41 103 ALA A CA 1
ATOM 1290 C C . ALA A 1 88 ? 13.551 33.048 1.412 1.00 22.62 103 ALA A C 1
ATOM 1291 O O . ALA A 1 88 ? 13.149 33.308 0.269 1.00 26.23 103 ALA A O 1
ATOM 1298 N N . GLU A 1 89 ? 13.742 34.000 2.328 1.00 23.49 104 GLU A N 1
ATOM 1299 C CA . GLU A 1 89 ? 13.480 35.403 2.019 1.00 26.19 104 GLU A CA 1
ATOM 1300 C C . GLU A 1 89 ? 14.447 35.924 0.960 1.00 25.73 104 GLU A C 1
ATOM 1301 O O . GLU A 1 89 ? 14.054 36.699 0.076 1.00 25.72 104 GLU A O 1
ATOM 1313 N N . GLN A 1 90 ? 15.719 35.523 1.047 1.00 22.97 105 GLN A N 1
ATOM 1314 C CA . GLN A 1 90 ? 16.707 36.010 0.096 1.00 24.23 105 GLN A CA 1
ATOM 1315 C C . GLN A 1 90 ? 16.525 35.350 -1.267 1.00 22.79 105 GLN A C 1
ATOM 1316 O O . GLN A 1 90 ? 16.705 36.004 -2.301 1.00 28.45 105 GLN A O 1
ATOM 1330 N N . PHE A 1 91 ? 16.138 34.072 -1.295 1.00 22.93 106 PHE A N 1
ATOM 1331 C CA . PHE A 1 91 ? 15.843 33.430 -2.576 1.00 24.97 106 PHE A CA 1
ATOM 1332 C C . PHE A 1 91 ? 14.647 34.085 -3.259 1.00 26.53 106 PHE A C 1
ATOM 1333 O O . PHE A 1 91 ? 14.646 34.280 -4.483 1.00 28.12 106 PHE A O 1
ATOM 1350 N N . ASP A 1 92 ? 13.587 34.354 -2.494 1.00 26.67 107 ASP A N 1
ATOM 1351 C CA . ASP A 1 92 ? 12.345 34.937 -3.011 1.00 30.35 107 ASP A CA 1
ATOM 1352 C C . ASP A 1 92 ? 11.827 34.149 -4.216 1.00 28.20 107 ASP A C 1
ATOM 1353 O O . ASP A 1 92 ? 11.514 34.705 -5.271 1.00 31.89 107 ASP A O 1
ATOM 1362 N N . PHE A 1 93 ? 11.744 32.835 -4.050 1.00 25.64 108 PHE A N 1
ATOM 1363 C CA . PHE A 1 93 ? 11.354 31.965 -5.148 1.00 25.47 108 PHE A CA 1
ATOM 1364 C C . PHE A 1 93 ? 9.855 32.058 -5.398 1.00 27.48 108 PHE A C 1
ATOM 1365 O O . PHE A 1 93 ? 9.059 32.310 -4.484 1.00 31.36 108 PHE A O 1
ATOM 1382 N N . LYS A 1 94 ? 9.464 31.830 -6.651 1.00 26.99 109 LYS A N 1
ATOM 1383 C CA . LYS A 1 94 ? 8.045 31.786 -6.971 1.00 33.11 109 LYS A CA 1
ATOM 1384 C C . LYS A 1 94 ? 7.463 30.385 -6.843 1.00 30.41 109 LYS A C 1
ATOM 1385 O O . LYS A 1 94 ? 6.265 30.242 -6.571 1.00 30.74 109 LYS A O 1
ATOM 1404 N N . ASN A 1 95 ? 8.272 29.360 -7.045 1.00 25.40 110 ASN A N 1
ATOM 1405 C CA . ASN A 1 95 ? 7.783 27.994 -7.162 1.00 23.58 110 ASN A CA 1
ATOM 1406 C C . ASN A 1 95 ? 8.514 27.000 -6.275 1.00 23.78 110 ASN A C 1
ATOM 1407 O O . ASN A 1 95 ? 7.863 26.124 -5.688 1.00 24.88 110 ASN A O 1
ATOM 1418 N N . VAL A 1 96 ? 9.846 27.082 -6.190 1.00 22.05 111 VAL A N 1
ATOM 1419 C CA . VAL A 1 96 ? 10.598 26.166 -5.347 1.00 21.71 111 VAL A CA 1
ATOM 1420 C C . VAL A 1 96 ? 10.158 26.339 -3.905 1.00 21.26 111 VAL A C 1
ATOM 1421 O O . VAL A 1 96 ? 10.049 27.463 -3.400 1.00 23.34 111 VAL A O 1
ATOM 1434 N N . LYS A 1 97 ? 9.905 25.216 -3.239 1.00 23.84 112 LYS A N 1
ATOM 1435 C CA . LYS A 1 97 ? 9.471 25.215 -1.849 1.00 20.63 112 LYS A CA 1
ATOM 1436 C C . LYS A 1 97 ? 10.714 25.109 -0.974 1.00 23.00 112 LYS A C 1
ATOM 1437 O O . LYS A 1 97 ? 11.470 24.143 -1.090 1.00 23.84 112 LYS A O 1
ATOM 1456 N N . VAL A 1 98 ? 10.924 26.092 -0.099 1.00 21.38 113 VAL A N 1
ATOM 1457 C CA . VAL A 1 98 ? 12.094 26.138 0.777 1.00 20.90 113 VAL A CA 1
ATOM 1458 C C . VAL A 1 98 ? 11.666 25.621 2.147 1.00 20.64 113 VAL A C 1
ATOM 1459 O O . VAL A 1 98 ? 10.874 26.257 2.866 1.00 24.86 113 VAL A O 1
ATOM 1472 N N . LEU A 1 99 ? 12.159 24.443 2.503 1.00 20.26 114 LEU A N 1
ATOM 1473 C CA . LEU A 1 99 ? 11.637 23.733 3.662 1.00 19.67 114 LEU A CA 1
ATOM 1474 C C . LEU A 1 99 ? 12.704 23.405 4.690 1.00 20.86 114 LEU A C 1
ATOM 1475 O O . LEU A 1 99 ? 13.859 23.145 4.359 1.00 20.27 114 LEU A O 1
ATOM 1491 N N . LYS A 1 100 ? 12.296 23.362 5.958 1.00 19.47 115 LYS A N 1
ATOM 1492 C CA . LYS A 1 100 ? 13.155 22.883 7.032 1.00 20.96 115 LYS A CA 1
ATOM 1493 C C . LYS A 1 100 ? 12.811 21.439 7.371 1.00 19.70 115 LYS A C 1
ATOM 1494 O O . LYS A 1 100 ? 11.662 21.127 7.690 1.00 23.03 115 LYS A O 1
ATOM 1513 N N . ASP A 1 101 ? 13.800 20.558 7.288 1.00 19.83 116 ASP A N 1
ATOM 1514 C CA . ASP A 1 101 ? 13.596 19.156 7.640 1.00 21.76 116 ASP A CA 1
ATOM 1515 C C . ASP A 1 101 ? 13.147 19.072 9.094 1.00 24.52 116 ASP A C 1
ATOM 1516 O O . ASP A 1 101 ? 13.549 19.878 9.939 1.00 24.00 116 ASP A O 1
ATOM 1525 N N . ASP A 1 102 ? 12.275 18.111 9.380 1.00 22.58 117 ASP A N 1
ATOM 1526 C CA . ASP A 1 102 ? 11.892 17.800 10.755 1.00 23.87 117 ASP A CA 1
ATOM 1527 C C . ASP A 1 102 ? 13.066 17.067 11.389 1.00 26.00 117 ASP A C 1
ATOM 1528 O O . ASP A 1 102 ? 13.213 15.852 11.235 1.00 26.20 117 ASP A O 1
ATOM 1537 N N . LEU A 1 103 ? 13.922 17.807 12.098 1.00 24.68 118 LEU A N 1
ATOM 1538 C CA . LEU A 1 103 ? 15.190 17.308 12.628 1.00 23.68 118 LEU A CA 1
ATOM 1539 C C . LEU A 1 103 ? 15.974 16.808 11.418 1.00 27.67 118 LEU A C 1
ATOM 1540 O O . LEU A 1 103 ? 16.230 17.615 10.506 1.00 27.83 118 LEU A O 1
ATOM 1556 N N . LYS A 1 104 ? 16.342 15.541 11.340 1.00 25.95 119 LYS A N 1
ATOM 1557 C CA . LYS A 1 104 ? 16.968 14.980 10.155 1.00 24.13 119 LYS A CA 1
ATOM 1558 C C . LYS A 1 104 ? 16.129 13.847 9.586 1.00 22.69 119 LYS A C 1
ATOM 1559 O O . LYS A 1 104 ? 16.667 12.959 8.926 1.00 23.53 119 LYS A O 1
ATOM 1578 N N . ILE A 1 105 ? 14.810 13.874 9.811 1.00 21.87 120 ILE A N 1
ATOM 1579 C CA . ILE A 1 105 ? 13.983 12.738 9.403 1.00 22.92 120 ILE A CA 1
ATOM 1580 C C . ILE A 1 105 ? 14.054 12.510 7.892 1.00 20.67 120 ILE A C 1
ATOM 1581 O O . ILE A 1 105 ? 14.246 11.372 7.436 1.00 22.04 120 ILE A O 1
ATOM 1597 N N . THR A 1 106 ? 13.884 13.575 7.093 1.00 21.49 121 THR A N 1
ATOM 1598 C CA . THR A 1 106 ? 13.901 13.403 5.640 1.00 21.31 121 THR A CA 1
ATOM 1599 C C . THR A 1 106 ? 15.304 13.081 5.154 1.00 20.44 121 THR A C 1
ATOM 1600 O O . THR A 1 106 ? 15.487 12.194 4.310 1.00 20.02 121 THR A O 1
ATOM 1611 N N . ASN A 1 107 ? 16.303 13.809 5.674 1.00 20.22 122 ASN A N 1
ATOM 1612 C CA . ASN A 1 107 ? 17.706 13.522 5.362 1.00 19.06 122 ASN A CA 1
ATOM 1613 C C . ASN A 1 107 ? 18.007 12.040 5.546 1.00 21.21 122 ASN A C 1
ATOM 1614 O O . ASN A 1 107 ? 18.588 11.395 4.667 1.00 21.84 122 ASN A O 1
ATOM 1625 N N . ASP A 1 108 ? 17.593 11.476 6.682 1.00 21.91 123 ASP A N 1
ATOM 1626 C CA . ASP A 1 108 ? 17.943 10.092 6.979 1.00 21.35 123 ASP A CA 1
ATOM 1627 C C . ASP A 1 108 ? 17.130 9.115 6.131 1.00 21.40 123 ASP A C 1
ATOM 1628 O O . ASP A 1 108 ? 17.654 8.084 5.693 1.00 23.36 123 ASP A O 1
ATOM 1637 N N . ARG A 1 109 ? 15.859 9.428 5.882 1.00 21.00 124 ARG A N 1
ATOM 1638 C CA . ARG A 1 109 ? 15.020 8.621 4.999 1.00 23.84 124 ARG A CA 1
ATOM 1639 C C . ARG A 1 109 ? 15.647 8.458 3.614 1.00 22.98 124 ARG A C 1
ATOM 1640 O O . ARG A 1 109 ? 15.446 7.427 2.965 1.00 26.25 124 ARG A O 1
ATOM 1661 N N . TYR A 1 110 ? 16.393 9.458 3.133 1.00 21.22 125 TYR A N 1
ATOM 1662 C CA . TYR A 1 110 ? 17.014 9.421 1.819 1.00 20.23 125 TYR A CA 1
ATOM 1663 C C . TYR A 1 110 ? 18.507 9.155 1.897 1.00 21.72 125 TYR A C 1
ATOM 1664 O O . TYR A 1 110 ? 19.203 9.283 0.888 1.00 20.85 125 TYR A O 1
ATOM 1682 N N . ALA A 1 111 ? 19.015 8.788 3.072 1.00 22.61 126 ALA A N 1
ATOM 1683 C CA . ALA A 1 111 ? 20.428 8.436 3.264 1.00 21.29 126 ALA A CA 1
ATOM 1684 C C . ALA A 1 111 ? 21.382 9.539 2.801 1.00 21.14 126 ALA A C 1
ATOM 1685 O O . ALA A 1 111 ? 22.455 9.275 2.256 1.00 22.91 126 ALA A O 1
ATOM 1692 N N . VAL A 1 112 ? 21.015 10.788 3.053 1.00 21.00 127 VAL A N 1
ATOM 1693 C CA . VAL A 1 112 ? 21.803 11.925 2.593 1.00 19.74 127 VAL A CA 1
ATOM 1694 C C . VAL A 1 112 ? 22.930 12.185 3.586 1.00 19.94 127 VAL A C 1
ATOM 1695 O O . VAL A 1 112 ? 22.706 12.273 4.797 1.00 21.31 127 VAL A O 1
ATOM 1708 N N . PHE A 1 113 ? 24.144 12.314 3.085 1.00 20.21 128 PHE A N 1
ATOM 1709 C CA . PHE A 1 113 ? 25.296 12.560 3.932 1.00 19.96 128 PHE A CA 1
ATOM 1710 C C . PHE A 1 113 ? 26.063 13.828 3.592 1.00 23.23 128 PHE A C 1
ATOM 1711 O O . PHE A 1 113 ? 26.978 14.199 4.343 1.00 25.53 128 PHE A O 1
ATOM 1728 N N . ALA A 1 114 ? 25.720 14.506 2.493 1.00 20.41 129 ALA A N 1
ATOM 1729 C CA . ALA A 1 114 ? 26.403 15.718 2.090 1.00 19.02 129 ALA A CA 1
ATOM 1730 C C . ALA A 1 114 ? 25.479 16.530 1.201 1.00 20.15 129 ALA A C 1
ATOM 1731 O O . ALA A 1 114 ? 24.543 15.986 0.604 1.00 20.15 129 ALA A O 1
ATOM 1738 N N . THR A 1 115 ? 25.766 17.835 1.105 1.00 20.62 130 THR A N 1
ATOM 1739 C CA . THR A 1 115 ? 25.003 18.722 0.232 1.00 18.73 130 THR A CA 1
ATOM 1740 C C . THR A 1 115 ? 25.879 19.297 -0.890 1.00 20.02 130 THR A C 1
ATOM 1741 O O . THR A 1 115 ? 27.075 19.555 -0.679 1.00 24.01 130 THR A O 1
ATOM 1752 N N . PRO A 1 116 ? 25.308 19.533 -2.088 1.00 19.45 131 PRO A N 1
ATOM 1753 C CA . PRO A 1 116 ? 23.918 19.231 -2.436 1.00 18.81 131 PRO A CA 1
ATOM 1754 C C . PRO A 1 116 ? 23.753 17.768 -2.773 1.00 19.09 131 PRO A C 1
ATOM 1755 O O . PRO A 1 116 ? 24.661 17.145 -3.322 1.00 19.78 131 PRO A O 1
ATOM 1766 N N . THR A 1 117 ? 22.599 17.193 -2.447 1.00 19.07 132 THR A N 1
ATOM 1767 C CA . THR A 1 117 ? 22.172 15.925 -3.021 1.00 17.17 132 THR A CA 1
ATOM 1768 C C . THR A 1 117 ? 20.855 16.215 -3.717 1.00 17.38 132 THR A C 1
ATOM 1769 O O . THR A 1 117 ? 19.927 16.753 -3.087 1.00 19.19 132 THR A O 1
ATOM 1780 N N . THR A 1 118 ? 20.776 15.916 -5.005 1.00 16.97 133 THR A N 1
ATOM 1781 C CA . THR A 1 118 ? 19.590 16.186 -5.812 1.00 17.08 133 THR A CA 1
ATOM 1782 C C . THR A 1 118 ? 18.960 14.857 -6.201 1.00 18.95 133 THR A C 1
ATOM 1783 O O . THR A 1 118 ? 19.600 14.034 -6.865 1.00 20.05 133 THR A O 1
ATOM 1794 N N . ILE A 1 119 ? 17.706 14.650 -5.796 1.00 17.37 134 ILE A N 1
ATOM 1795 C CA . ILE A 1 119 ? 16.972 13.424 -6.076 1.00 18.05 134 ILE A CA 1
ATOM 1796 C C . ILE A 1 119 ? 15.883 13.769 -7.075 1.00 20.81 134 ILE A C 1
ATOM 1797 O O . ILE A 1 119 ? 15.040 14.638 -6.806 1.00 19.91 134 ILE A O 1
ATOM 1813 N N . ILE A 1 120 ? 15.891 13.106 -8.228 1.00 18.07 135 ILE A N 1
ATOM 1814 C CA . ILE A 1 120 ? 14.873 13.305 -9.248 1.00 19.42 135 ILE A CA 1
ATOM 1815 C C . ILE A 1 120 ? 13.937 12.103 -9.221 1.00 22.31 135 ILE A C 1
ATOM 1816 O O . ILE A 1 120 ? 14.376 10.960 -9.363 1.00 22.68 135 ILE A O 1
ATOM 1832 N N . ILE A 1 121 ? 12.644 12.375 -9.062 1.00 21.21 136 ILE A N 1
ATOM 1833 C CA . ILE A 1 121 ? 11.609 11.368 -8.887 1.00 20.14 136 ILE A CA 1
ATOM 1834 C C . ILE A 1 121 ? 10.603 11.513 -10.021 1.00 21.07 136 ILE A C 1
ATOM 1835 O O . ILE A 1 121 ? 10.138 12.626 -10.315 1.00 23.28 136 ILE A O 1
ATOM 1851 N N . LYS A 1 122 ? 10.264 10.396 -10.664 1.00 24.02 137 LYS A N 1
ATOM 1852 C CA . LYS A 1 122 ? 9.217 10.377 -11.675 1.00 27.48 137 LYS A CA 1
ATOM 1853 C C . LYS A 1 122 ? 8.226 9.277 -11.333 1.00 25.51 137 LYS A C 1
ATOM 1854 O O . LYS A 1 122 ? 8.614 8.112 -11.197 1.00 26.61 137 LYS A O 1
ATOM 1873 N N . ASP A 1 123 ? 6.953 9.655 -11.194 1.00 30.23 138 ASP A N 1
ATOM 1874 C CA . ASP A 1 123 ? 5.871 8.712 -10.881 1.00 28.91 138 ASP A CA 1
ATOM 1875 C C . ASP A 1 123 ? 6.222 7.858 -9.668 1.00 31.85 138 ASP A C 1
ATOM 1876 O O . ASP A 1 123 ? 6.009 6.642 -9.651 1.00 32.15 138 ASP A O 1
ATOM 1885 N N . GLY A 1 124 ? 6.789 8.508 -8.653 1.00 31.20 139 GLY A N 1
ATOM 1886 C CA . GLY A 1 124 ? 7.109 7.857 -7.400 1.00 31.91 139 GLY A CA 1
ATOM 1887 C C . GLY A 1 124 ? 8.353 7.002 -7.390 1.00 31.27 139 GLY A C 1
ATOM 1888 O O . GLY A 1 124 ? 8.609 6.327 -6.384 1.00 33.21 139 GLY A O 1
ATOM 1892 N N . MET A 1 125 ? 9.151 7.002 -8.460 1.00 28.30 140 MET A N 1
ATOM 1893 C CA . MET A 1 125 ? 10.382 6.189 -8.553 1.00 27.34 140 MET A CA 1
ATOM 1894 C C . MET A 1 125 ? 11.598 7.108 -8.610 1.00 24.05 140 MET A C 1
ATOM 1895 O O . MET A 1 125 ? 11.575 8.000 -9.345 1.00 26.55 140 MET A O 1
ATOM 1909 N N . ILE A 1 126 ? 12.646 6.828 -7.876 1.00 25.83 141 ILE A N 1
ATOM 1910 C CA . ILE A 1 126 ? 13.879 7.600 -7.990 1.00 21.48 141 ILE A CA 1
ATOM 1911 C C . ILE A 1 126 ? 14.561 7.276 -9.312 1.00 22.17 141 ILE A C 1
ATOM 1912 O O . ILE A 1 126 ? 14.949 6.127 -9.570 1.00 24.22 141 ILE A O 1
ATOM 1928 N N . LYS A 1 127 ? 14.741 8.303 -10.143 1.00 21.34 142 LYS A N 1
ATOM 1929 C CA . LYS A 1 127 ? 15.375 8.165 -11.445 1.00 21.82 142 LYS A CA 1
ATOM 1930 C C . LYS A 1 127 ? 16.827 8.614 -11.441 1.00 21.74 142 LYS A C 1
ATOM 1931 O O . LYS A 1 127 ? 17.628 8.097 -12.230 1.00 23.22 142 LYS A O 1
ATOM 1950 N N . ASP A 1 128 ? 17.180 9.558 -10.579 1.00 21.58 143 ASP A N 1
ATOM 1951 C CA . ASP A 1 128 ? 18.541 10.061 -10.493 1.00 23.51 143 ASP A CA 1
ATOM 1952 C C . ASP A 1 128 ? 18.825 10.475 -9.059 1.00 23.96 143 ASP A C 1
ATOM 1953 O O . ASP A 1 128 ? 17.959 11.038 -8.377 1.00 21.70 143 ASP A O 1
ATOM 1962 N N . ARG A 1 129 ? 20.058 10.229 -8.623 1.00 20.05 144 ARG A N 1
ATOM 1963 C CA . ARG A 1 129 ? 20.548 10.660 -7.318 1.00 19.08 144 ARG A CA 1
ATOM 1964 C C . ARG A 1 129 ? 21.893 11.319 -7.593 1.00 20.87 144 ARG A C 1
ATOM 1965 O O . ARG A 1 129 ? 22.887 10.624 -7.846 1.00 24.66 144 ARG A O 1
ATOM 1986 N N . ILE A 1 130 ? 21.919 12.648 -7.594 1.00 18.99 145 ILE A N 1
ATOM 1987 C CA . ILE A 1 130 ? 23.073 13.411 -8.070 1.00 19.59 145 ILE A CA 1
ATOM 1988 C C . ILE A 1 130 ? 23.757 14.011 -6.846 1.00 19.46 145 ILE A C 1
ATOM 1989 O O . ILE A 1 130 ? 23.170 14.829 -6.117 1.00 20.04 145 ILE A O 1
ATOM 2005 N N . LEU A 1 131 ? 24.994 13.584 -6.604 1.00 20.31 146 LEU A N 1
ATOM 2006 C CA . LEU A 1 131 ? 25.777 14.064 -5.479 1.00 20.24 146 LEU A CA 1
ATOM 2007 C C . LEU A 1 131 ? 26.701 15.173 -5.943 1.00 19.94 146 LEU A C 1
ATOM 2008 O O . LEU A 1 131 ? 27.458 14.994 -6.898 1.00 23.24 146 LEU A O 1
ATOM 2024 N N . GLY A 1 132 ? 26.635 16.311 -5.261 1.00 20.78 147 GLY A N 1
ATOM 2025 C CA . GLY A 1 132 ? 27.511 17.425 -5.534 1.00 21.71 147 GLY A CA 1
ATOM 2026 C C . GLY A 1 132 ? 26.970 18.363 -6.600 1.00 21.37 147 GLY A C 1
ATOM 2027 O O . GLY A 1 132 ? 25.932 18.134 -7.224 1.00 24.74 147 GLY A O 1
ATOM 2031 N N . GLU A 1 133 ? 27.683 19.471 -6.760 1.00 23.96 148 GLU A N 1
ATOM 2032 C CA . GLU A 1 133 ? 27.342 20.483 -7.749 1.00 24.63 148 GLU A CA 1
ATOM 2033 C C . GLU A 1 133 ? 27.548 19.919 -9.148 1.00 25.69 148 GLU A C 1
ATOM 2034 O O . GLU A 1 133 ? 28.484 19.144 -9.400 1.00 26.86 148 GLU A O 1
ATOM 2046 N N . LYS A 1 134 ? 26.657 20.297 -10.056 1.00 26.02 149 LYS A N 1
ATOM 2047 C CA . LYS A 1 134 ? 26.808 20.006 -11.472 1.00 26.70 149 LYS A CA 1
ATOM 2048 C C . LYS A 1 134 ? 26.404 21.237 -12.270 1.00 27.43 149 LYS A C 1
ATOM 2049 O O . LYS A 1 134 ? 25.648 22.082 -11.776 1.00 27.61 149 LYS A O 1
ATOM 2068 N N . PRO A 1 135 ? 26.873 21.355 -13.516 1.00 30.02 150 PRO A N 1
ATOM 2069 C CA . PRO A 1 135 ? 26.377 22.433 -14.387 1.00 35.19 150 PRO A CA 1
ATOM 2070 C C . PRO A 1 135 ? 24.877 22.294 -14.565 1.00 34.30 150 PRO A C 1
ATOM 2071 O O . PRO A 1 135 ? 24.328 21.186 -14.529 1.00 28.83 150 PRO A O 1
ATOM 2082 N N . TRP A 1 136 ? 24.214 23.439 -14.748 1.00 30.32 151 TRP A N 1
ATOM 2083 C CA . TRP A 1 136 ? 22.758 23.435 -14.832 1.00 30.49 151 TRP A CA 1
ATOM 2084 C C . TRP A 1 136 ? 22.292 22.513 -15.956 1.00 26.72 151 TRP A C 1
ATOM 2085 O O . TRP A 1 136 ? 21.322 21.770 -15.802 1.00 24.26 151 TRP A O 1
ATOM 2106 N N . GLU A 1 137 ? 22.982 22.524 -17.086 1.00 28.18 152 GLU A N 1
ATOM 2107 C CA . GLU A 1 137 ? 22.527 21.734 -18.221 1.00 24.61 152 GLU A CA 1
ATOM 2108 C C . GLU A 1 137 ? 22.465 20.243 -17.916 1.00 26.83 152 GLU A C 1
ATOM 2109 O O . GLU A 1 137 ? 21.649 19.524 -18.503 1.00 24.95 152 GLU A O 1
ATOM 2121 N N . PHE A 1 138 ? 23.289 19.758 -16.982 1.00 23.25 153 PHE A N 1
ATOM 2122 C CA . PHE A 1 138 ? 23.203 18.364 -16.562 1.00 23.35 153 PHE A CA 1
ATOM 2123 C C . PHE A 1 138 ? 21.845 18.083 -15.929 1.00 23.75 153 PHE A C 1
ATOM 2124 O O . PHE A 1 138 ? 21.179 17.110 -16.282 1.00 26.60 153 PHE A O 1
ATOM 2141 N N . PHE A 1 139 ? 21.418 18.926 -14.989 1.00 21.20 154 PHE A N 1
ATOM 2142 C CA . PHE A 1 139 ? 20.104 18.752 -14.382 1.00 20.87 154 PHE A CA 1
ATOM 2143 C C . PHE A 1 139 ? 18.993 18.960 -15.404 1.00 20.05 154 PHE A C 1
ATOM 2144 O O . PHE A 1 139 ? 18.038 18.175 -15.471 1.00 20.31 154 PHE A O 1
ATOM 2161 N N . GLU A 1 140 ? 19.086 20.038 -16.179 1.00 21.09 155 GLU A N 1
ATOM 2162 C CA . GLU A 1 140 ? 18.022 20.370 -17.116 1.00 21.56 155 GLU A CA 1
ATOM 2163 C C . GLU A 1 140 ? 17.789 19.240 -18.110 1.00 21.96 155 GLU A C 1
ATOM 2164 O O . GLU A 1 140 ? 16.637 18.884 -18.391 1.00 20.00 155 GLU A O 1
ATOM 2176 N N . SER A 1 141 ? 18.866 18.641 -18.637 1.00 21.02 156 SER A N 1
ATOM 2177 C CA . SER A 1 141 ? 18.688 17.553 -19.595 1.00 20.74 156 SER A CA 1
ATOM 2178 C C . SER A 1 141 ? 17.956 16.379 -18.960 1.00 20.30 156 SER A C 1
ATOM 2179 O O . SER A 1 141 ? 17.069 15.787 -19.589 1.00 20.85 156 SER A O 1
ATOM 2187 N N . LYS A 1 142 ? 18.268 16.055 -17.702 1.00 20.28 157 LYS A N 1
ATOM 2188 C CA . LYS A 1 142 ? 17.572 14.951 -17.044 1.00 20.40 157 LYS A CA 1
ATOM 2189 C C . LYS A 1 142 ? 16.087 15.252 -16.897 1.00 20.72 157 LYS A C 1
ATOM 2190 O O . LYS A 1 142 ? 15.234 14.378 -17.128 1.00 23.60 157 LYS A O 1
ATOM 2209 N N . LEU A 1 143 ? 15.756 16.493 -16.521 1.00 18.55 158 LEU A N 1
ATOM 2210 C CA . LEU A 1 143 ? 14.365 16.843 -16.294 1.00 18.93 158 LEU A CA 1
ATOM 2211 C C . LEU A 1 143 ? 13.575 16.861 -17.598 1.00 19.49 158 LEU A C 1
ATOM 2212 O O . LEU A 1 143 ? 12.435 16.398 -17.625 1.00 20.35 158 LEU A O 1
ATOM 2228 N N . ILE A 1 144 ? 14.161 17.376 -18.696 1.00 20.06 159 ILE A N 1
ATOM 2229 C CA . ILE A 1 144 ? 13.443 17.437 -19.976 1.00 21.15 159 ILE A CA 1
ATOM 2230 C C . ILE A 1 144 ? 13.001 16.052 -20.423 1.00 22.14 159 ILE A C 1
ATOM 2231 O O . ILE A 1 144 ? 11.899 15.881 -20.950 1.00 23.72 159 ILE A O 1
ATOM 2247 N N . SER A 1 145 ? 13.861 15.046 -20.235 1.00 24.20 160 SER A N 1
ATOM 2248 C CA . SER A 1 145 ? 13.519 13.701 -20.665 1.00 26.24 160 SER A CA 1
ATOM 2249 C C . SER A 1 145 ? 12.390 13.112 -19.835 1.00 25.72 160 SER A C 1
ATOM 2250 O O . SER A 1 145 ? 11.752 12.146 -20.277 1.00 30.58 160 SER A O 1
ATOM 2258 N N . LEU A 1 146 ? 12.114 13.680 -18.660 1.00 22.42 161 LEU A N 1
ATOM 2259 C CA . LEU A 1 146 ? 11.095 13.141 -17.771 1.00 24.09 161 LEU A CA 1
ATOM 2260 C C . LEU A 1 146 ? 9.827 13.975 -17.715 1.00 30.03 161 LEU A C 1
ATOM 2261 O O . LEU A 1 146 ? 8.913 13.627 -16.961 1.00 31.55 161 LEU A O 1
ATOM 2277 N N . LEU A 1 147 ? 9.745 15.069 -18.466 1.00 29.90 162 LEU A N 1
ATOM 2278 C CA . LEU A 1 147 ? 8.513 15.843 -18.534 1.00 28.55 162 LEU A CA 1
ATOM 2279 C C . LEU A 1 147 ? 7.377 14.967 -19.059 1.00 44.60 162 LEU A C 1
ATOM 2280 O O . LEU A 1 147 ? 7.586 14.143 -19.954 1.00 43.09 162 LEU A O 1
ATOM 2296 N N . LYS B 1 8 ? 5.464 2.928 16.436 1.00 73.86 23 LYS B N 1
ATOM 2297 C CA . LYS B 1 8 ? 6.684 2.732 17.206 1.00 68.98 23 LYS B CA 1
ATOM 2298 C C . LYS B 1 8 ? 7.035 3.963 18.041 1.00 74.48 23 LYS B C 1
ATOM 2299 O O . LYS B 1 8 ? 7.828 3.869 18.979 1.00 66.56 23 LYS B O 1
ATOM 2304 N N . ASP B 1 9 ? 6.447 5.112 17.706 1.00 76.22 24 ASP B N 1
ATOM 2305 C CA . ASP B 1 9 ? 6.738 6.332 18.449 1.00 68.47 24 ASP B CA 1
ATOM 2306 C C . ASP B 1 9 ? 6.240 6.211 19.886 1.00 68.80 24 ASP B C 1
ATOM 2307 O O . ASP B 1 9 ? 5.109 5.777 20.136 1.00 50.62 24 ASP B O 1
ATOM 2316 N N . THR B 1 10 ? 7.094 6.605 20.831 1.00 57.83 25 THR B N 1
ATOM 2317 C CA . THR B 1 10 ? 6.789 6.542 22.255 1.00 55.96 25 THR B CA 1
ATOM 2318 C C . THR B 1 10 ? 7.015 7.894 22.915 1.00 36.91 25 THR B C 1
ATOM 2319 O O . THR B 1 10 ? 7.211 7.971 24.132 1.00 39.80 25 THR B O 1
ATOM 2330 N N . GLY B 1 11 ? 6.971 8.969 22.140 1.00 31.44 26 GLY B N 1
ATOM 2331 C CA . GLY B 1 11 ? 7.228 10.269 22.698 1.00 25.09 26 GLY B CA 1
ATOM 2332 C C . GLY B 1 11 ? 8.677 10.597 22.969 1.00 25.58 26 GLY B C 1
ATOM 2333 O O . GLY B 1 11 ? 8.959 11.435 23.822 1.00 24.87 26 GLY B O 1
ATOM 2337 N N . LYS B 1 12 ? 9.600 10.003 22.242 1.00 26.79 27 LYS B N 1
ATOM 2338 C CA . LYS B 1 12 ? 11.007 10.284 22.474 1.00 27.32 27 LYS B CA 1
ATOM 2339 C C . LYS B 1 12 ? 11.387 11.644 21.901 1.00 26.83 27 LYS B C 1
ATOM 2340 O O . LYS B 1 12 ? 10.798 12.109 20.925 1.00 23.31 27 LYS B O 1
ATOM 2359 N N . VAL B 1 13 ? 12.414 12.264 22.499 1.00 22.38 28 VAL B N 1
ATOM 2360 C CA . VAL B 1 13 ? 13.009 13.457 21.903 1.00 23.32 28 VAL B CA 1
ATOM 2361 C C . VAL B 1 13 ? 13.366 13.131 20.468 1.00 25.85 28 VAL B C 1
ATOM 2362 O O . VAL B 1 13 ? 13.949 12.075 20.191 1.00 27.28 28 VAL B O 1
ATOM 2375 N N . GLY B 1 14 ? 12.997 14.024 19.544 1.00 23.94 29 GLY B N 1
ATOM 2376 C CA . GLY B 1 14 ? 13.2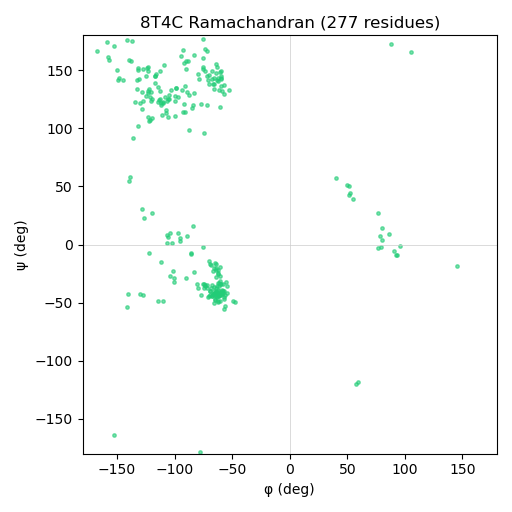57 13.836 18.129 1.00 25.21 29 GLY B CA 1
ATOM 2377 C C . GLY B 1 14 ? 12.128 13.175 17.385 1.00 27.11 29 GLY B C 1
ATOM 2378 O O . GLY B 1 14 ? 12.188 13.084 16.156 1.00 31.53 29 GLY B O 1
ATOM 2382 N N . GLU B 1 15 ? 11.123 12.684 18.083 1.00 27.00 30 GLU B N 1
ATOM 2383 C CA . GLU B 1 15 ? 9.969 12.111 17.423 1.00 23.28 30 GLU B CA 1
ATOM 2384 C C . GLU B 1 15 ? 8.896 13.170 17.284 1.00 27.20 30 GLU B C 1
ATOM 2385 O O . GLU B 1 15 ? 8.866 14.180 18.011 1.00 25.62 30 GLU B O 1
ATOM 2397 N N . LYS B 1 16 ? 7.953 12.896 16.395 1.00 27.02 31 LYS B N 1
ATOM 2398 C CA . LYS B 1 16 ? 6.810 13.785 16.260 1.00 24.87 31 LYS B CA 1
ATOM 2399 C C . LYS B 1 16 ? 5.886 13.667 17.457 1.00 28.46 31 LYS B C 1
ATOM 2400 O O . LYS B 1 16 ? 5.719 12.582 18.021 1.00 29.22 31 LYS B O 1
ATOM 2419 N N . SER B 1 17 ? 5.291 14.800 17.843 1.00 25.10 32 SER B N 1
ATOM 2420 C CA . SER B 1 17 ? 4.270 14.800 18.872 1.00 25.61 32 SER B CA 1
ATOM 2421 C C . SER B 1 17 ? 3.069 13.995 18.397 1.00 29.90 32 SER B C 1
ATOM 2422 O O . SER B 1 17 ? 2.844 13.808 17.196 1.00 34.42 32 SER B O 1
ATOM 2430 N N . ALA B 1 18 ? 2.351 13.444 19.360 1.00 26.52 33 ALA B N 1
ATOM 2431 C CA . ALA B 1 18 ? 1.136 12.690 19.114 1.00 24.03 33 ALA B CA 1
ATOM 2432 C C . ALA B 1 18 ? -0.063 13.439 19.682 1.00 27.20 33 ALA B C 1
ATOM 2433 O O . ALA B 1 18 ? 0.042 14.152 20.688 1.00 22.59 33 ALA B O 1
ATOM 2440 N N . GLU B 1 19 ? -1.214 13.261 19.044 1.00 26.75 34 GLU B N 1
ATOM 2441 C CA . GLU B 1 19 ? -2.434 13.884 19.538 1.00 22.74 34 GLU B CA 1
ATOM 2442 C C . GLU B 1 19 ? -2.808 13.319 20.920 1.00 24.35 34 GLU B C 1
ATOM 2443 O O . GLU B 1 19 ? -2.572 12.147 21.225 1.00 24.08 34 GLU B O 1
ATOM 2455 N N . ILE B 1 20 ? -3.416 14.178 21.748 1.00 20.73 35 ILE B N 1
ATOM 2456 C CA . ILE B 1 20 ? -3.842 13.821 23.095 1.00 18.30 35 ILE B CA 1
ATOM 2457 C C . ILE B 1 20 ? -5.294 13.367 23.090 1.00 20.01 35 ILE B C 1
ATOM 2458 O O . ILE B 1 20 ? -6.074 13.668 22.181 1.00 24.44 35 ILE B O 1
ATOM 2474 N N A SER B 1 21 ? -5.654 12.623 24.134 0.50 19.57 36 SER B N 1
ATOM 2475 N N B SER B 1 21 ? -5.665 12.652 24.149 0.50 18.91 36 SER B N 1
ATOM 2476 C CA A SER B 1 21 ? -7.009 12.131 24.370 0.50 17.64 36 SER B CA 1
ATOM 2477 C CA B SER B 1 21 ? -7.016 12.144 24.363 0.50 17.71 36 SER B CA 1
ATOM 2478 C C A SER B 1 21 ? -7.380 12.631 25.766 0.50 16.93 36 SER B C 1
ATOM 2479 C C B SER B 1 21 ? -7.399 12.623 25.760 0.50 17.53 36 SER B C 1
ATOM 2480 O O A SER B 1 21 ? -7.144 11.942 26.763 0.50 20.04 36 SER B O 1
ATOM 2481 O O B SER B 1 21 ? -7.181 11.914 26.748 0.50 20.06 36 SER B O 1
ATOM 2496 N N . ALA B 1 22 ? -7.944 13.834 25.841 1.00 19.10 37 ALA B N 1
ATOM 2497 C CA . ALA B 1 22 ? -8.205 14.445 27.136 1.00 18.37 37 ALA B CA 1
ATOM 2498 C C . ALA B 1 22 ? -9.319 15.461 27.015 1.00 23.27 37 ALA B C 1
ATOM 2499 O O . ALA B 1 22 ? -9.614 15.961 25.929 1.00 24.23 37 ALA B O 1
ATOM 2507 N N . LYS B 1 23 ? -9.935 15.769 28.160 1.00 18.52 38 LYS B N 1
ATOM 2508 C CA . LYS B 1 23 ? -11.100 16.631 28.197 1.00 19.42 38 LYS B CA 1
ATOM 2509 C C . LYS B 1 23 ? -10.944 17.710 29.269 1.00 16.81 38 LYS B C 1
ATOM 2510 O O . LYS B 1 23 ? -10.265 17.513 30.290 1.00 17.99 38 LYS B O 1
ATOM 2529 N N . ASP B 1 24 ? -11.568 18.862 29.020 1.00 18.77 39 ASP B N 1
ATOM 2530 C CA . ASP B 1 24 ? -11.608 19.948 29.991 1.00 19.27 39 ASP B CA 1
ATOM 2531 C C . ASP B 1 24 ? -12.610 19.606 31.091 1.00 21.71 39 ASP B C 1
ATOM 2532 O O . ASP B 1 24 ? -13.259 18.548 31.080 1.00 20.86 39 ASP B O 1
ATOM 2541 N N . THR B 1 25 ? -12.715 20.475 32.085 1.00 22.77 40 THR B N 1
ATOM 2542 C CA . THR B 1 25 ? -13.605 20.138 33.188 1.00 21.80 40 THR B CA 1
ATOM 2543 C C . THR B 1 25 ? -15.075 20.166 32.789 1.00 25.31 40 THR B C 1
ATOM 2544 O O . THR B 1 25 ? -15.899 19.618 33.528 1.00 34.85 40 THR B O 1
ATOM 2555 N N . LEU B 1 26 ? -15.431 20.785 31.663 1.00 23.34 41 LEU B N 1
ATOM 2556 C CA . LEU B 1 26 ? -16.804 20.715 31.177 1.00 24.32 41 LEU B CA 1
ATOM 2557 C C . LEU B 1 26 ? -17.030 19.510 30.261 1.00 26.58 41 LEU B C 1
ATOM 2558 O O . LEU B 1 26 ? -18.113 19.374 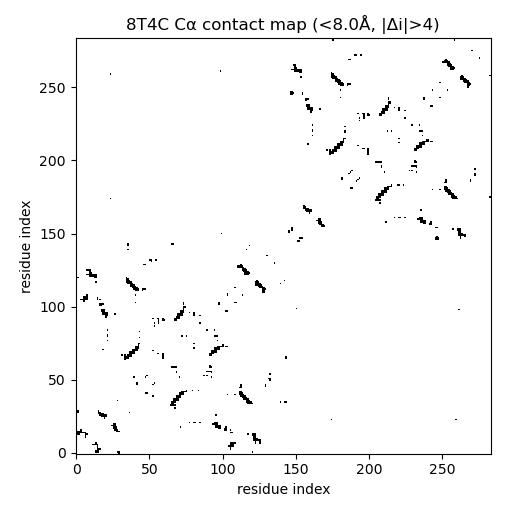29.681 1.00 29.47 41 LEU B O 1
ATOM 2574 N N . GLY B 1 27 ? -16.045 18.622 30.136 1.00 24.77 42 GLY B N 1
ATOM 2575 C CA . GLY B 1 27 ? -16.199 17.409 29.359 1.00 23.85 42 GLY B CA 1
ATOM 2576 C C . GLY B 1 27 ? -15.908 17.530 27.886 1.00 29.52 42 GLY B C 1
ATOM 2577 O O . GLY B 1 27 ? -16.186 16.585 27.138 1.00 29.94 42 GLY B O 1
ATOM 2581 N N . LYS B 1 28 ? -15.362 18.650 27.439 1.00 26.28 43 LYS B N 1
ATOM 2582 C CA . LYS B 1 28 ? -15.135 18.878 26.026 1.00 27.58 43 LYS B CA 1
ATOM 2583 C C . LYS B 1 28 ? -13.726 18.443 25.676 1.00 32.85 43 LYS B C 1
ATOM 2584 O O . LYS B 1 28 ? -12.777 18.763 26.396 1.00 27.51 43 LYS B O 1
ATOM 2603 N N . ALA B 1 29 ? -13.606 17.680 24.592 1.00 28.93 44 ALA B N 1
ATOM 2604 C CA . ALA B 1 29 ? -12.307 17.212 24.148 1.00 28.49 44 ALA B CA 1
ATOM 2605 C C . ALA B 1 29 ? -11.444 18.400 23.767 1.00 25.41 44 ALA B C 1
ATOM 2606 O O . ALA B 1 29 ? -11.918 19.380 23.177 1.00 30.09 44 ALA B O 1
ATOM 2613 N N . VAL B 1 30 ? -10.148 18.321 24.102 1.00 24.05 45 VAL B N 1
ATOM 2614 C CA . VAL B 1 30 ? -9.143 19.354 23.762 1.00 26.17 45 VAL B CA 1
ATOM 2615 C C . VAL B 1 30 ? -8.078 18.630 22.948 1.00 30.82 45 VAL B C 1
ATOM 2616 O O . VAL B 1 30 ? -7.623 17.606 23.422 1.00 24.72 45 VAL B O 1
ATOM 2629 N N . LYS B 1 31 ? -7.746 19.130 21.757 1.00 25.78 46 LYS B N 1
ATOM 2630 C CA . LYS B 1 31 ? -6.735 18.530 20.856 1.00 24.59 46 LYS B CA 1
ATOM 2631 C C . LYS B 1 31 ? -5.601 19.521 20.677 1.00 29.46 46 LYS B C 1
ATOM 2632 O O . LYS B 1 31 ? -5.869 20.684 20.717 1.00 31.17 46 LYS B O 1
ATOM 2640 N N . LEU B 1 32 ? -4.368 19.066 20.552 1.00 26.85 47 LEU B N 1
ATOM 2641 C CA . LEU B 1 32 ? -3.204 19.933 20.286 1.00 28.46 47 LEU B CA 1
ATOM 2642 C C . LEU B 1 32 ? -3.460 20.626 18.945 1.00 33.53 47 LEU B C 1
ATOM 2643 O O . LEU B 1 32 ? -3.060 21.768 18.806 1.00 36.55 47 LEU B O 1
ATOM 2659 N N . ALA B 1 33 ? -4.166 19.963 18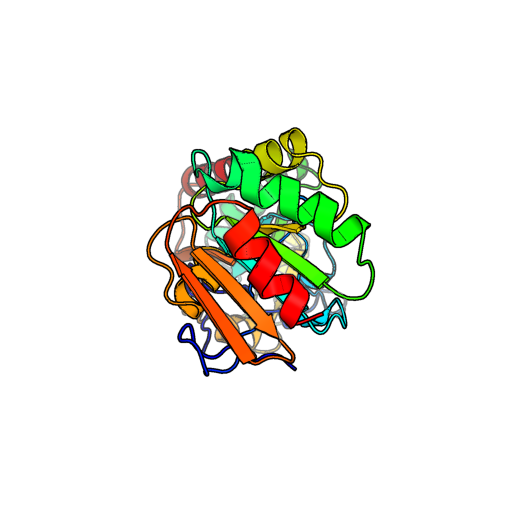.048 1.00 31.42 48 ALA B N 1
ATOM 2660 C CA . ALA B 1 33 ? -4.477 20.487 16.696 1.00 45.58 48 ALA B CA 1
ATOM 2661 C C . ALA B 1 33 ? -5.281 21.787 16.750 1.00 47.58 48 ALA B C 1
ATOM 2662 O O . ALA B 1 33 ? -5.194 22.514 15.747 1.00 44.71 48 ALA B O 1
ATOM 2669 N N . ASP B 1 34 ? -5.955 22.137 17.853 1.00 43.91 49 ASP B N 1
ATOM 2670 C CA . ASP B 1 34 ? -6.830 23.305 17.836 1.00 42.99 49 ASP B CA 1
ATOM 2671 C C . ASP B 1 34 ? -6.108 24.633 18.062 1.00 45.35 49 ASP B C 1
ATOM 2672 O O . ASP B 1 34 ? -6.652 25.675 17.680 1.00 43.22 49 ASP B O 1
ATOM 2681 N N . ASP B 1 35 ? -4.941 24.644 18.710 1.00 40.57 50 ASP B N 1
ATOM 2682 C CA . ASP B 1 35 ? -4.145 25.859 18.861 1.00 49.44 50 ASP B CA 1
ATOM 2683 C C . ASP B 1 35 ? -3.055 25.836 17.802 1.00 34.07 50 ASP B C 1
ATOM 2684 O O . ASP B 1 35 ? -2.388 24.811 17.629 1.00 36.69 50 ASP B O 1
ATOM 2693 N N . ASN B 1 36 ? -2.865 26.976 17.135 1.00 40.95 51 ASN B N 1
ATOM 2694 C CA . ASN B 1 36 ? -1.827 27.194 16.139 1.00 39.10 51 ASN B CA 1
ATOM 2695 C C . ASN B 1 36 ? -0.457 27.376 16.752 1.00 42.65 51 ASN B C 1
ATOM 2696 O O . ASN B 1 36 ? 0.510 27.506 15.996 1.00 41.32 51 ASN B O 1
ATOM 2707 N N . THR B 1 37 ? -0.330 27.374 18.079 1.00 27.50 52 THR B N 1
ATOM 2708 C CA . THR B 1 37 ? 0.926 27.799 18.677 1.00 24.35 52 THR B CA 1
ATOM 2709 C C . THR B 1 37 ? 2.052 26.833 18.334 1.00 25.67 52 THR B C 1
ATOM 2710 O O . THR B 1 37 ? 1.900 25.606 18.392 1.00 26.41 52 THR B O 1
ATOM 2721 N N . SER B 1 38 ? 3.210 27.413 18.017 1.00 25.24 53 SER B N 1
ATOM 2722 C CA . SER B 1 38 ? 4.364 26.630 17.598 1.00 26.36 53 SER B CA 1
ATOM 2723 C C . SER B 1 38 ? 5.002 25.904 18.771 1.00 26.35 53 SER B C 1
ATOM 2724 O O . SER B 1 38 ? 5.489 24.784 18.618 1.00 27.05 53 SER B O 1
ATOM 2732 N N . LEU B 1 39 ? 5.000 26.516 19.952 1.00 21.39 54 LEU B N 1
ATOM 2733 C CA . LEU B 1 39 ? 5.596 25.933 21.140 1.00 20.39 54 LEU B CA 1
ATOM 2734 C C . LEU B 1 39 ? 4.486 25.444 22.050 1.00 19.30 54 LEU B C 1
ATOM 2735 O O . LEU B 1 39 ? 3.576 26.211 22.391 1.00 20.13 54 LEU B O 1
ATOM 2751 N N . LYS B 1 40 ? 4.549 24.174 22.416 1.00 18.40 55 LYS B N 1
ATOM 2752 C CA . LYS B 1 40 ? 3.545 23.576 23.284 1.00 17.67 55 LYS B CA 1
ATOM 2753 C C . LYS B 1 40 ? 4.256 22.801 24.371 1.00 18.84 55 LYS B C 1
ATOM 2754 O O . LYS B 1 40 ? 5.273 22.151 24.140 1.00 20.03 55 LYS B O 1
ATOM 2773 N N . VAL B 1 41 ? 3.712 22.854 25.578 1.00 16.68 56 VAL B N 1
ATOM 2774 C CA . VAL B 1 41 ? 4.224 22.115 26.715 1.00 15.69 56 VAL B CA 1
ATOM 2775 C C . VAL B 1 41 ? 3.107 21.236 27.263 1.00 15.16 56 VAL B C 1
ATOM 2776 O O . VAL B 1 41 ? 1.995 21.726 27.526 1.00 16.07 56 VAL B O 1
ATOM 2789 N N . LEU B 1 42 ? 3.402 19.974 27.465 1.00 15.27 57 LEU B N 1
ATOM 2790 C CA . LEU B 1 42 ? 2.522 19.071 28.201 1.00 14.96 57 LEU B CA 1
ATOM 2791 C C . LEU B 1 42 ? 3.108 18.886 29.588 1.00 15.09 57 LEU B C 1
ATOM 2792 O O . LEU B 1 42 ? 4.299 18.587 29.725 1.00 15.39 57 LEU B O 1
ATOM 2808 N N . VAL B 1 43 ? 2.287 18.999 30.617 1.00 13.75 58 VAL B N 1
ATOM 2809 C CA . VAL B 1 43 ? 2.713 18.716 31.987 1.00 13.84 58 VAL B CA 1
ATOM 2810 C C . VAL B 1 43 ? 1.783 17.646 32.528 1.00 13.49 58 VAL B C 1
ATOM 2811 O O . VAL B 1 43 ? 0.601 17.924 32.785 1.00 13.53 58 VAL B O 1
ATOM 2824 N N . PHE B 1 44 ? 2.296 16.442 32.713 1.00 13.56 59 PHE B N 1
ATOM 2825 C CA . PHE B 1 44 ? 1.536 15.361 33.340 1.00 13.46 59 PHE B CA 1
ATOM 2826 C C . PHE B 1 44 ? 1.695 15.514 34.840 1.00 15.14 59 PHE B C 1
ATOM 2827 O O . PHE B 1 44 ? 2.814 15.445 35.356 1.00 14.55 59 PHE B O 1
ATOM 2844 N N . PHE B 1 45 ? 0.581 15.752 35.545 1.00 13.68 60 PHE B N 1
ATOM 2845 C CA . PHE B 1 45 ? 0.600 16.113 36.948 1.00 14.15 60 PHE B CA 1
ATOM 2846 C C . PHE B 1 45 ? -0.490 15.346 37.666 1.00 14.19 60 PHE B C 1
ATOM 2847 O O . PHE B 1 45 ? -1.311 14.646 37.042 1.00 14.55 60 PHE B O 1
ATOM 2864 N N . GLN B 1 46 ? -0.521 15.498 38.991 1.00 15.21 61 GLN B N 1
ATOM 2865 C CA . GLN B 1 46 ? -1.620 14.954 39.774 1.00 16.00 61 GLN B CA 1
ATOM 2866 C C . GLN B 1 46 ? -1.790 15.794 41.029 1.00 16.81 61 GLN B C 1
ATOM 2867 O O . GLN B 1 46 ? -0.976 16.681 41.328 1.00 17.88 61 GLN B O 1
ATOM 2881 N N . ASN B 1 47 ? -2.875 15.532 41.759 1.00 15.97 62 ASN B N 1
ATOM 2882 C CA . ASN B 1 47 ? -3.074 16.144 43.062 1.00 16.87 62 ASN B CA 1
ATOM 2883 C C . ASN B 1 47 ? -1.899 15.804 43.952 1.00 20.75 62 ASN B C 1
ATOM 2884 O O . ASN B 1 47 ? -1.532 14.637 44.098 1.00 20.77 62 ASN B O 1
ATOM 2895 N N . GLY B 1 48 ? -1.330 16.848 44.576 1.00 20.82 63 GLY B N 1
ATOM 2896 C CA . GLY B 1 48 ? -0.184 16.696 45.437 1.00 25.41 63 GLY B CA 1
ATOM 2897 C C . GLY B 1 48 ? 1.148 16.832 44.737 1.00 24.84 63 GLY B C 1
ATOM 2898 O O . GLY B 1 48 ? 2.187 16.825 45.418 1.00 28.56 63 GLY B O 1
ATOM 2902 N N . CYS B 1 49 ? 1.143 16.963 43.415 1.00 22.11 64 CYS B N 1
ATOM 2903 C CA . CYS B 1 49 ? 2.381 16.978 42.638 1.00 21.37 64 CYS B CA 1
ATOM 2904 C C . CYS B 1 49 ? 3.150 18.271 42.886 1.00 2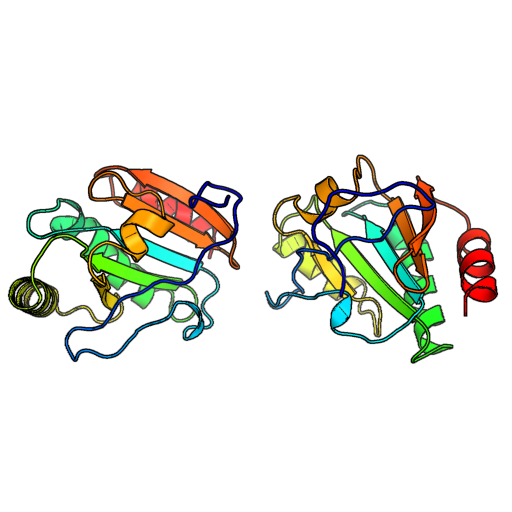4.37 64 CYS B C 1
ATOM 2905 O O . CYS B 1 49 ? 2.556 19.354 42.937 1.00 24.45 64 CYS B O 1
ATOM 2913 N N . PRO B 1 50 ? 4.479 18.204 42.968 1.00 26.67 65 PRO B N 1
ATOM 2914 C CA . PRO B 1 50 ? 5.244 19.444 43.143 1.00 27.59 65 PRO B CA 1
ATOM 2915 C C . PRO B 1 50 ? 5.097 20.418 41.979 1.00 30.88 65 PRO B C 1
ATOM 2916 O O . PRO B 1 50 ? 5.333 21.621 42.178 1.00 26.98 65 PRO B O 1
ATOM 2927 N N . SER B 1 51 ? 4.716 19.949 40.781 1.00 23.30 66 SER B N 1
ATOM 2928 C CA . SER B 1 51 ? 4.535 20.881 39.676 1.00 21.32 66 SER B CA 1
ATOM 2929 C C . SER B 1 51 ? 3.428 21.891 39.974 1.00 25.96 66 SER B C 1
ATOM 2930 O O . SER B 1 51 ? 3.408 22.990 39.402 1.00 25.04 66 SER B O 1
ATOM 2938 N N . CYS B 1 52 ? 2.499 21.541 40.849 1.00 22.74 67 CYS B N 1
ATOM 2939 C CA . CYS B 1 52 ? 1.454 22.493 41.219 1.00 22.93 67 CYS B CA 1
ATOM 2940 C C . CYS B 1 52 ? 1.943 23.751 41.900 1.00 24.03 67 CYS B C 1
ATOM 2941 O O . CYS B 1 52 ? 1.252 24.781 41.825 1.00 27.63 67 CYS B O 1
ATOM 2949 N N . LEU B 1 53 ? 3.087 23.684 42.556 1.00 23.96 68 LEU B N 1
ATOM 2950 C CA . LEU B 1 53 ? 3.513 24.726 43.467 1.00 31.92 68 LEU B CA 1
ATOM 2951 C C . LEU B 1 53 ? 4.097 25.905 42.713 1.00 34.03 68 LEU B C 1
ATOM 2952 O O . LEU B 1 53 ? 3.911 27.061 43.120 1.00 32.30 68 LEU B O 1
ATOM 2968 N N . LYS B 1 54 ? 4.826 25.624 41.635 1.00 23.86 69 LYS B N 1
ATOM 2969 C CA . LYS B 1 54 ? 5.633 26.644 40.986 1.00 22.82 69 LYS B CA 1
ATOM 2970 C C . LYS B 1 54 ? 5.546 26.442 39.478 1.00 21.90 69 LYS B C 1
ATOM 2971 O O . LYS B 1 54 ? 5.237 27.396 38.766 1.00 21.17 69 LYS B O 1
ATOM 2990 N N . GLU B 1 55 ? 5.836 25.233 38.954 1.00 18.36 70 GLU B N 1
ATOM 2991 C CA . GLU B 1 55 ? 5.930 25.060 37.509 1.00 14.94 70 GLU B CA 1
ATOM 2992 C C . GLU B 1 55 ? 4.651 25.507 36.811 1.00 15.90 70 GLU B C 1
ATOM 2993 O O . GLU B 1 55 ? 4.714 26.283 35.848 1.00 15.99 70 GLU B O 1
ATOM 3005 N N . LEU B 1 56 ? 3.500 25.003 37.238 1.00 14.95 71 LEU B N 1
ATOM 3006 C CA . LEU B 1 56 ? 2.257 25.347 36.537 1.00 14.53 71 LEU B CA 1
ATOM 3007 C C . LEU B 1 56 ? 1.873 26.816 36.630 1.00 15.21 71 LEU B C 1
ATOM 3008 O O . LEU B 1 56 ? 1.580 27.419 35.584 1.00 16.47 71 LEU B O 1
ATOM 3024 N N . PRO B 1 57 ? 1.840 27.448 37.803 1.00 14.87 72 PRO B N 1
ATOM 3025 C CA . PRO B 1 57 ? 1.566 28.900 37.842 1.00 15.85 72 PRO B CA 1
ATOM 3026 C C . PRO B 1 57 ? 2.607 29.719 37.097 1.00 16.40 72 PRO B C 1
ATOM 3027 O O . PRO B 1 57 ? 2.261 30.734 36.496 1.00 18.18 72 PRO B O 1
ATOM 3038 N N . SER B 1 58 ? 3.858 29.280 37.103 1.00 16.42 73 SER B N 1
ATOM 3039 C CA . SER B 1 58 ? 4.873 30.024 36.373 1.00 16.62 73 SER B CA 1
ATOM 3040 C C . SER B 1 58 ? 4.654 29.917 34.876 1.00 17.12 73 SER B C 1
ATOM 3041 O O . SER B 1 58 ? 4.864 30.899 34.151 1.00 17.93 73 SER B O 1
ATOM 3049 N N . LEU B 1 59 ? 4.272 28.727 34.391 1.00 16.48 74 LEU B N 1
ATOM 3050 C CA . LEU B 1 59 ? 3.885 28.591 32.986 1.00 14.73 74 LEU B CA 1
ATOM 3051 C C . LEU B 1 59 ? 2.713 29.507 32.636 1.00 16.31 74 LEU B C 1
ATOM 3052 O O . LEU B 1 59 ? 2.664 30.064 31.536 1.00 17.41 74 LEU B O 1
ATOM 3068 N N . ASP B 1 60 ? 1.719 29.634 33.532 1.00 15.78 75 ASP B N 1
ATOM 3069 C CA . ASP B 1 60 ? 0.567 30.475 33.234 1.00 15.50 75 ASP B CA 1
ATOM 3070 C C . ASP B 1 60 ? 1.017 31.917 32.997 1.00 17.77 75 ASP B C 1
ATOM 3071 O O . ASP B 1 60 ? 0.504 32.606 32.103 1.00 17.90 75 ASP B O 1
ATOM 3080 N N . GLU B 1 61 ? 1.953 32.396 33.825 1.00 18.28 76 GLU B N 1
ATOM 3081 C CA . GLU B 1 61 ? 2.456 33.755 33.701 1.00 18.38 76 GLU B CA 1
ATOM 3082 C C . GLU B 1 61 ? 3.335 33.899 32.465 1.00 18.53 76 GLU B C 1
ATOM 3083 O O . GLU B 1 61 ? 3.300 34.928 31.784 1.00 20.87 76 GLU B O 1
ATOM 3095 N N . PHE B 1 62 ? 4.122 32.865 32.151 1.00 17.41 77 PHE B N 1
ATOM 3096 C CA . PHE B 1 62 ? 4.950 32.896 30.948 1.00 18.60 77 PHE B CA 1
ATOM 3097 C C . PHE B 1 62 ? 4.110 33.009 29.687 1.00 17.09 77 PHE B C 1
ATOM 3098 O O . PHE B 1 62 ? 4.455 33.781 28.784 1.00 18.97 77 PHE B O 1
ATOM 3115 N N . ILE B 1 63 ? 3.024 32.252 29.584 1.00 17.85 78 ILE B N 1
ATOM 3116 C CA . ILE B 1 63 ? 2.109 32.436 28.458 1.00 18.03 78 ILE B CA 1
ATOM 3117 C C . ILE B 1 63 ? 1.601 33.875 28.403 1.00 19.53 78 ILE B C 1
ATOM 3118 O O . ILE B 1 63 ? 1.477 34.465 27.322 1.00 21.21 78 ILE B O 1
ATOM 3134 N N . GLN B 1 64 ? 1.202 34.432 29.545 1.00 18.75 79 GLN B N 1
ATOM 3135 C CA . GLN B 1 64 ? 0.662 35.790 29.557 1.00 21.18 79 GLN B CA 1
ATOM 3136 C C . GLN B 1 64 ? 1.664 36.795 29.000 1.00 25.80 79 GLN B C 1
ATOM 3137 O O . GLN B 1 64 ? 1.267 37.760 28.334 1.00 25.11 79 GLN B O 1
ATOM 3151 N N . ASN B 1 65 ? 2.958 36.566 29.231 1.00 21.71 80 ASN B N 1
ATOM 3152 C CA . ASN B 1 65 ? 4.032 37.427 28.747 1.00 23.48 80 ASN B CA 1
ATOM 3153 C C . ASN B 1 65 ? 4.496 37.110 27.336 1.00 25.68 80 ASN B C 1
ATOM 3154 O O . ASN B 1 65 ? 5.263 37.909 26.767 1.00 25.51 80 ASN B O 1
ATOM 3165 N N . HIS B 1 66 ? 4.013 36.021 26.746 1.00 21.47 81 HIS B N 1
ATOM 3166 C CA . HIS B 1 66 ? 4.366 35.616 25.382 1.00 23.21 81 HIS B CA 1
ATOM 3167 C C . HIS B 1 66 ? 3.109 35.136 24.693 1.00 28.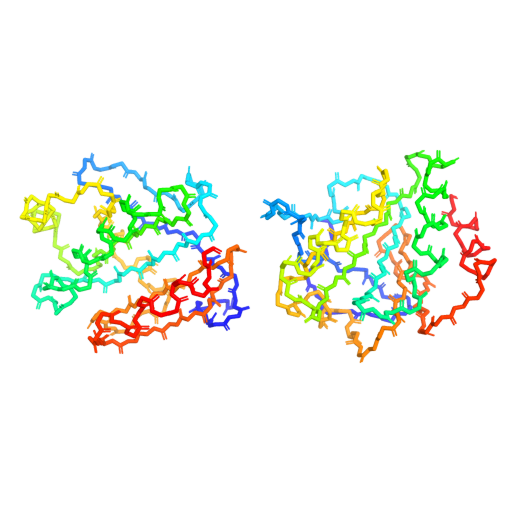98 81 HIS B C 1
ATOM 3168 O O . HIS B 1 66 ? 3.016 33.990 24.244 1.00 23.73 81 HIS B O 1
ATOM 3182 N N . PRO B 1 67 ? 2.101 35.998 24.614 1.00 28.80 82 PRO B N 1
ATOM 3183 C CA . PRO B 1 67 ? 0.831 35.582 24.025 1.00 39.35 82 PRO B CA 1
ATOM 3184 C C . PRO B 1 67 ? 1.075 35.139 22.594 1.00 31.18 82 PRO B C 1
ATOM 3185 O O . PRO B 1 67 ? 1.903 35.704 21.878 1.00 36.68 82 PRO B O 1
ATOM 3196 N N . ASN B 1 68 ? 0.367 34.099 22.195 1.00 34.38 83 ASN B N 1
ATOM 3197 C CA . ASN B 1 68 ? 0.351 33.589 20.838 1.00 30.21 83 ASN B CA 1
ATOM 3198 C C . ASN B 1 68 ? 1.609 32.791 20.502 1.00 33.37 83 ASN B C 1
ATOM 3199 O O . ASN B 1 68 ? 1.690 32.247 19.407 1.00 32.61 83 ASN B O 1
ATOM 3210 N N . LYS B 1 69 ? 2.587 32.696 21.401 1.00 23.61 84 LYS B N 1
ATOM 3211 C CA . LYS B 1 69 ? 3.800 31.943 21.100 1.00 22.46 84 LYS B CA 1
ATOM 3212 C C . LYS B 1 69 ? 3.825 30.562 21.734 1.00 21.98 84 LYS B C 1
ATOM 3213 O O . LYS B 1 69 ? 4.563 29.701 21.258 1.00 23.16 84 LYS B O 1
ATOM 3232 N N . ILE B 1 70 ? 3.066 30.328 22.799 1.00 19.73 85 ILE B N 1
ATOM 3233 C CA . ILE B 1 70 ? 3.179 29.094 23.561 1.00 18.27 85 ILE B CA 1
ATOM 3234 C C . ILE B 1 70 ? 1.807 28.769 24.139 1.00 19.93 85 ILE B C 1
ATOM 3235 O O . ILE B 1 70 ? 1.071 29.667 24.574 1.00 19.99 85 ILE B O 1
ATOM 3251 N N . SER B 1 71 ? 1.467 27.477 24.144 1.00 17.25 86 SER B N 1
ATOM 3252 C CA . SER B 1 71 ? 0.310 26.965 24.863 1.00 17.61 86 SER B CA 1
ATOM 3253 C C . SER B 1 71 ? 0.742 25.809 25.753 1.00 14.65 86 SER B C 1
ATOM 3254 O O . SER B 1 71 ? 1.734 25.120 25.483 1.00 16.39 86 SER B O 1
ATOM 3262 N N . VAL B 1 72 ? 0.014 25.622 26.866 1.00 14.15 87 VAL B N 1
ATOM 3263 C CA . VAL B 1 72 ? 0.392 24.644 27.884 1.00 13.66 87 VAL B CA 1
ATOM 3264 C C . VAL B 1 72 ? -0.829 23.810 28.261 1.00 15.63 87 VAL B C 1
ATOM 3265 O O . VAL B 1 72 ? -1.915 24.347 28.524 1.00 15.79 87 VAL B O 1
ATOM 3278 N N . TYR B 1 73 ? -0.632 22.495 28.318 1.00 14.32 88 TYR B N 1
ATOM 3279 C CA . TYR B 1 73 ? -1.667 21.501 28.573 1.00 15.83 88 TYR B CA 1
ATOM 3280 C C . TYR B 1 73 ? -1.253 20.715 29.802 1.00 13.57 88 TYR B C 1
ATOM 3281 O O . TYR B 1 73 ? -0.319 19.917 29.751 1.00 15.08 88 TYR B O 1
ATOM 3299 N N . ALA B 1 74 ? -1.923 20.963 30.917 1.00 14.86 89 ALA B N 1
ATOM 3300 C CA . ALA B 1 74 ? -1.694 20.236 32.161 1.00 12.70 89 ALA B CA 1
ATOM 3301 C C . ALA B 1 74 ? -2.657 19.059 32.160 1.00 13.99 89 ALA B C 1
ATOM 3302 O O . ALA B 1 74 ? -3.877 19.253 32.144 1.00 15.77 89 ALA B O 1
ATOM 3309 N N . ILE B 1 75 ? -2.120 17.852 32.096 1.00 12.57 90 ILE B N 1
ATOM 3310 C CA . ILE B 1 75 ? -2.906 16.642 31.858 1.00 13.50 90 ILE B CA 1
ATOM 3311 C C . ILE B 1 75 ? -2.822 15.777 33.112 1.00 13.06 90 ILE B C 1
ATOM 3312 O O . ILE B 1 75 ? -1.726 15.398 33.554 1.00 13.11 90 ILE B O 1
ATOM 3328 N N . ASN B 1 76 ? -3.969 15.463 33.691 1.00 13.36 91 ASN B N 1
ATOM 3329 C CA . ASN B 1 76 ? -4.068 14.634 34.887 1.00 13.52 91 ASN B CA 1
ATOM 3330 C C . ASN B 1 76 ? -4.615 13.268 34.513 1.00 12.46 91 ASN B C 1
ATOM 3331 O O . ASN B 1 76 ? -5.780 13.156 34.113 1.00 14.69 91 ASN B O 1
ATOM 3342 N N . SER B 1 77 ? -3.757 12.236 34.655 1.00 14.79 92 SER B N 1
ATOM 3343 C CA . SER B 1 77 ? -4.084 10.861 34.289 1.00 14.22 92 SER B CA 1
ATOM 3344 C C . SER B 1 77 ? -4.345 9.989 35.495 1.00 16.62 92 SER B C 1
ATOM 3345 O O . SER B 1 77 ? -4.529 8.787 35.333 1.00 19.36 92 SER B O 1
ATOM 3353 N N . ILE B 1 78 ? -4.389 10.556 36.688 1.00 16.02 93 ILE B N 1
ATOM 3354 C CA . ILE B 1 78 ? -4.485 9.799 37.936 1.00 15.52 93 ILE B CA 1
ATOM 3355 C C . ILE B 1 78 ? -5.803 10.041 38.665 1.00 15.84 93 ILE B C 1
ATOM 3356 O O . ILE B 1 78 ? -6.456 9.098 39.121 1.00 18.12 93 ILE B O 1
ATOM 3372 N N . ASP B 1 79 ? -6.190 11.297 38.822 1.00 14.81 94 ASP B N 1
ATOM 3373 C CA . ASP B 1 79 ? -7.275 11.646 39.723 1.00 14.55 94 ASP B CA 1
ATOM 3374 C C . ASP B 1 79 ? -8.633 11.599 39.037 1.00 13.76 94 ASP B C 1
ATOM 3375 O O . ASP B 1 79 ? -8.751 11.704 37.820 1.00 16.06 94 ASP B O 1
ATOM 3384 N N . ASN B 1 80 ? -9.674 11.456 39.849 1.00 15.50 95 ASN B N 1
ATOM 3385 C CA . ASN B 1 80 ? -11.025 11.453 39.295 1.00 16.66 95 ASN B CA 1
ATOM 3386 C C . ASN B 1 80 ? -11.453 12.857 38.864 1.00 16.32 95 ASN B C 1
ATOM 3387 O O . ASN B 1 80 ? -10.794 13.869 39.135 1.00 16.62 95 ASN B O 1
ATOM 3398 N N . ALA B 1 81 ? -12.564 12.900 38.133 1.00 16.69 96 ALA B N 1
ATOM 3399 C CA . ALA B 1 81 ? -13.039 14.159 37.560 1.00 18.04 96 ALA B CA 1
ATOM 3400 C C . ALA B 1 81 ? -13.358 15.190 38.631 1.00 17.31 96 ALA B C 1
ATOM 3401 O O . ALA B 1 81 ? -13.107 16.389 38.430 1.00 17.69 96 ALA B O 1
ATOM 3408 N N . ASN B 1 82 ? -13.890 14.763 39.778 1.00 17.57 97 ASN B N 1
ATOM 3409 C CA . ASN B 1 82 ? -14.204 15.738 40.818 1.00 17.88 97 ASN B CA 1
ATOM 3410 C C . ASN B 1 82 ? -12.925 16.396 41.337 1.00 16.45 97 ASN B C 1
ATOM 3411 O O . ASN B 1 82 ? -12.883 17.602 41.588 1.00 19.00 97 ASN B O 1
ATOM 3422 N N . VAL B 1 83 ? -11.866 15.607 41.525 1.00 16.25 98 VAL B N 1
ATOM 3423 C CA . VAL B 1 83 ? -10.606 16.153 42.011 1.00 13.94 98 VAL B CA 1
ATOM 3424 C C . VAL B 1 83 ? -9.997 17.078 40.965 1.00 14.90 98 VAL B C 1
ATOM 3425 O O . VAL B 1 83 ? -9.446 18.135 41.283 1.00 15.74 98 VAL B O 1
ATOM 3438 N N . VAL B 1 84 ? -10.029 16.678 39.695 1.00 14.57 99 VAL B N 1
ATOM 3439 C CA . VAL B 1 84 ? -9.483 17.569 38.671 1.00 15.26 99 VAL B CA 1
ATOM 3440 C C . VAL B 1 84 ? -10.210 18.914 38.663 1.00 15.06 99 VAL B C 1
ATOM 3441 O O . VAL B 1 84 ? -9.587 19.973 38.510 1.00 14.73 99 VAL B O 1
ATOM 3454 N N . LYS B 1 85 ? -11.528 18.900 38.846 1.00 14.84 100 LYS B N 1
ATOM 3455 C CA . LYS B 1 85 ? -12.296 20.143 38.884 1.00 14.07 100 LYS B CA 1
ATOM 3456 C C . LYS B 1 85 ? -11.869 21.029 40.047 1.00 15.09 100 LYS B C 1
ATOM 3457 O O . LYS B 1 85 ? -11.677 22.238 39.879 1.00 15.27 100 LYS B O 1
ATOM 3476 N N . VAL B 1 86 ? -11.688 20.442 41.243 1.00 15.05 101 VAL B N 1
ATOM 3477 C CA . VAL B 1 86 ? -11.242 21.237 42.383 1.00 16.27 101 VAL B CA 1
ATOM 3478 C C . VAL B 1 86 ? -9.852 21.798 42.137 1.00 16.01 101 VAL B C 1
ATOM 3479 O O . VAL B 1 86 ? -9.570 22.956 42.474 1.00 16.41 101 VAL B O 1
ATOM 3492 N N . LEU B 1 87 ? -8.959 20.994 41.540 1.00 14.36 102 LEU B N 1
ATOM 3493 C CA . LEU B 1 87 ? -7.630 21.502 41.209 1.00 14.95 102 LEU B CA 1
ATOM 3494 C C . LEU B 1 87 ? -7.714 22.691 40.265 1.00 14.35 102 LEU B C 1
ATOM 3495 O O . LEU B 1 87 ? -7.090 23.727 40.506 1.00 15.54 102 LEU B O 1
ATOM 3511 N N . ALA B 1 88 ? -8.575 22.603 39.254 1.00 14.51 103 ALA B N 1
ATOM 3512 C CA . ALA B 1 88 ? -8.728 23.700 38.310 1.00 14.91 103 ALA B CA 1
ATOM 3513 C C . ALA B 1 88 ? -9.273 24.943 38.989 1.00 15.38 103 ALA B C 1
ATOM 3514 O O . ALA B 1 88 ? -8.848 26.068 38.669 1.00 15.57 103 ALA B O 1
ATOM 3521 N N . GLU B 1 89 ? -10.190 24.763 39.944 1.00 14.63 104 GLU B N 1
ATOM 3522 C CA . GLU B 1 89 ? -10.765 25.898 40.665 1.00 16.23 104 GLU B CA 1
ATOM 3523 C C . GLU B 1 89 ? -9.723 26.555 41.553 1.00 18.18 104 GLU B C 1
ATOM 3524 O O . GLU B 1 89 ? -9.704 27.785 41.694 1.00 19.05 104 GLU B O 1
ATOM 3536 N N . GLN B 1 90 ? -8.850 25.746 42.166 1.00 15.94 105 GLN B N 1
ATOM 3537 C CA . GLN B 1 90 ? -7.803 26.308 43.015 1.00 17.26 105 GLN B CA 1
ATOM 3538 C C . GLN B 1 90 ? -6.788 27.089 42.194 1.00 18.65 105 GLN B C 1
ATOM 3539 O O . GLN B 1 90 ? -6.418 28.216 42.560 1.00 22.53 105 GLN B O 1
ATOM 3553 N N . PHE B 1 91 ? -6.360 26.532 41.056 1.00 16.80 106 PHE B N 1
ATOM 3554 C CA . PHE B 1 91 ? -5.401 27.227 40.207 1.00 16.97 106 PHE B CA 1
ATOM 3555 C C . PHE B 1 91 ? -5.998 28.481 39.581 1.00 16.87 106 PHE B C 1
ATOM 3556 O O . PHE B 1 91 ? -5.309 29.507 39.447 1.00 19.81 106 PHE B O 1
ATOM 3573 N N . ASP B 1 92 ? -7.225 28.382 39.078 1.00 16.45 107 ASP B N 1
ATOM 3574 C CA . ASP B 1 92 ? -7.890 29.422 38.271 1.00 15.59 107 ASP B CA 1
ATOM 3575 C C . ASP B 1 92 ? -6.938 30.079 37.279 1.00 18.07 107 ASP B C 1
ATOM 3576 O O . ASP B 1 92 ? -6.773 31.298 37.227 1.00 19.16 107 ASP B O 1
ATOM 3585 N N . PHE B 1 93 ? -6.360 29.236 36.447 1.00 15.38 108 PHE B N 1
ATOM 3586 C CA . PHE B 1 93 ? -5.399 29.700 35.467 1.00 13.98 108 PHE B CA 1
ATOM 3587 C C . PHE B 1 93 ? -6.066 30.519 34.372 1.00 15.72 108 PHE B C 1
ATOM 3588 O O . PHE B 1 93 ? -7.204 30.265 33.963 1.00 19.60 108 PHE B O 1
ATOM 3605 N N . LYS B 1 94 ? -5.335 31.520 33.886 1.00 15.85 109 LYS B N 1
ATOM 3606 C CA . LYS B 1 94 ? -5.817 32.296 32.745 1.00 15.18 109 LYS B CA 1
ATOM 3607 C C . LYS B 1 94 ? -5.576 31.595 31.419 1.00 15.07 109 LYS B C 1
ATOM 3608 O O . LYS B 1 94 ? -6.405 31.731 30.491 1.00 17.00 109 LYS B O 1
ATOM 3627 N N . ASN B 1 95 ? -4.454 30.838 31.323 1.00 14.80 110 ASN B N 1
ATOM 3628 C CA . ASN B 1 95 ? -4.007 30.301 30.042 1.00 14.58 110 ASN B CA 1
ATOM 3629 C C . AS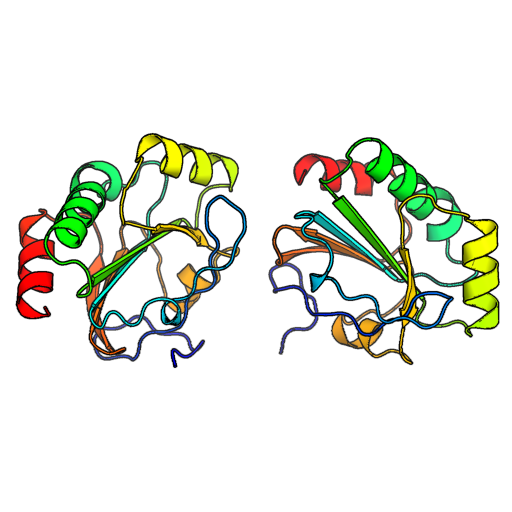N B 1 95 ? -3.752 28.800 30.045 1.00 15.01 110 ASN B C 1
ATOM 3630 O O . ASN B 1 95 ? -4.109 28.142 29.069 1.00 16.80 110 ASN B O 1
ATOM 3641 N N . VAL B 1 96 ? -3.104 28.257 31.076 1.00 14.69 111 VAL B N 1
ATOM 3642 C CA . VAL B 1 96 ? -2.837 26.827 31.141 1.00 14.30 111 VAL B CA 1
ATOM 3643 C C . VAL B 1 96 ? -4.167 26.085 31.100 1.00 16.30 111 VAL B C 1
ATOM 3644 O O . VAL B 1 96 ? -5.101 26.420 31.839 1.00 16.19 111 VAL B O 1
ATOM 3657 N N . LYS B 1 97 ? -4.252 25.063 30.254 1.00 16.39 112 LYS B N 1
ATOM 3658 C CA . LYS B 1 97 ? -5.435 24.212 30.126 1.00 14.81 112 LYS B CA 1
ATOM 3659 C C . LYS B 1 97 ? -5.321 23.083 31.140 1.00 16.31 112 LYS B C 1
ATOM 3660 O O . LYS B 1 97 ? -4.293 22.410 31.217 1.00 17.76 112 LYS B O 1
ATOM 3679 N N . VAL B 1 98 ? -6.360 22.873 31.942 1.00 14.03 113 VAL B N 1
ATOM 3680 C CA . VAL B 1 98 ? -6.361 21.830 32.956 1.00 13.88 113 VAL B CA 1
ATOM 3681 C C . VAL B 1 98 ? -7.257 20.696 32.463 1.00 16.14 113 VAL B C 1
ATOM 3682 O O . VAL B 1 98 ? -8.482 20.844 32.366 1.00 17.18 113 VAL B O 1
ATOM 3695 N N . LEU B 1 99 ? -6.643 19.568 32.106 1.00 14.94 114 LEU B N 1
ATOM 3696 C CA . LEU B 1 99 ? -7.320 18.502 31.387 1.00 14.43 114 LEU B CA 1
ATOM 3697 C C . LEU B 1 99 ? -7.234 17.182 32.129 1.00 14.31 114 LEU B C 1
ATOM 3698 O O . LEU B 1 99 ? -6.307 16.934 32.898 1.00 15.20 114 LEU B O 1
ATOM 3714 N N . LYS B 1 100 ? -8.239 16.349 31.886 1.00 15.91 115 LYS B N 1
ATOM 3715 C CA . LYS B 1 100 ? -8.302 15.002 32.434 1.00 15.39 115 LYS B CA 1
ATOM 3716 C C . LYS B 1 100 ? -8.099 14.007 31.306 1.00 15.20 115 LYS B C 1
ATOM 3717 O O . LYS B 1 100 ? -8.832 14.017 30.314 1.00 17.68 115 LYS B O 1
ATOM 3736 N N . ASP B 1 101 ? -7.096 13.159 31.459 1.00 13.78 116 ASP B N 1
ATOM 3737 C CA . ASP B 1 101 ? -6.834 12.102 30.487 1.00 15.29 116 ASP B CA 1
ATOM 3738 C C . ASP B 1 101 ? -8.015 11.120 30.457 1.00 17.04 116 ASP B C 1
ATOM 3739 O O . ASP B 1 101 ? -8.743 10.929 31.444 1.00 18.45 116 ASP B O 1
ATOM 3748 N N . ASP B 1 102 ? -8.177 10.420 29.309 1.00 16.12 117 ASP B N 1
ATOM 3749 C CA . ASP B 1 102 ? -9.182 9.343 29.170 1.00 18.05 117 ASP B CA 1
ATOM 3750 C C . ASP B 1 102 ? -8.461 8.119 29.662 1.00 18.63 117 ASP B C 1
ATOM 3751 O O . ASP B 1 102 ? -7.719 7.525 28.931 1.00 17.10 117 ASP B O 1
ATOM 3760 N N . LEU B 1 103 ? -8.705 7.761 30.940 1.00 19.85 118 LEU B N 1
ATOM 3761 C CA . LEU B 1 103 ? -7.994 6.679 31.589 1.00 20.72 118 LEU B CA 1
ATOM 3762 C C . LEU B 1 103 ? -6.538 7.131 31.516 1.00 22.09 118 LEU B C 1
ATOM 3763 O O . LEU B 1 103 ? -6.224 8.183 32.052 1.00 25.04 118 LEU B O 1
ATOM 3779 N N . LYS B 1 104 ? -5.664 6.401 30.850 1.00 19.06 119 LYS B N 1
ATOM 3780 C CA . LYS B 1 104 ? -4.275 6.746 30.744 1.00 15.43 119 LYS B CA 1
ATOM 3781 C C . LYS B 1 104 ? -3.886 6.729 29.282 1.00 16.47 119 LYS B C 1
ATOM 3782 O O . LYS B 1 104 ? -2.780 6.434 28.978 1.00 17.78 119 LYS B O 1
ATOM 3801 N N . ILE B 1 105 ? -4.821 7.042 28.403 1.00 16.36 120 ILE B N 1
ATOM 3802 C CA . ILE B 1 105 ? -4.479 6.940 26.985 1.00 16.86 120 ILE B CA 1
ATOM 3803 C C . ILE B 1 105 ? -3.357 7.902 26.630 1.00 17.70 120 ILE B C 1
ATOM 3804 O O . ILE B 1 105 ? -2.412 7.520 25.925 1.00 17.54 120 ILE B O 1
ATOM 3820 N N . THR B 1 106 ? -3.473 9.170 27.042 1.00 16.60 121 THR B N 1
ATOM 3821 C CA . THR B 1 106 ? -2.445 10.138 26.690 1.00 15.67 121 THR B CA 1
ATOM 3822 C C . THR B 1 106 ? -1.147 9.845 27.433 1.00 16.62 121 THR B C 1
ATOM 3823 O O . THR B 1 106 ? -0.050 9.913 26.860 1.00 16.74 121 THR B O 1
ATOM 3834 N N . ASN B 1 107 ? -1.252 9.533 28.725 1.00 14.92 122 ASN B N 1
ATOM 3835 C CA . ASN B 1 107 ? -0.103 9.109 29.508 1.00 16.02 122 ASN B CA 1
ATOM 3836 C C . ASN B 1 107 ? 0.698 8.033 28.784 1.00 18.05 122 ASN B C 1
ATOM 3837 O O . ASN B 1 107 ? 1.922 8.156 28.646 1.00 17.80 122 ASN B O 1
ATOM 3848 N N . ASP B 1 108 ? 0.021 6.999 28.295 1.00 17.12 123 ASP B N 1
ATOM 3849 C CA . ASP B 1 108 ? 0.706 5.878 27.675 1.00 17.07 123 ASP B CA 1
ATOM 3850 C C . ASP B 1 108 ? 1.220 6.239 26.298 1.00 20.04 123 ASP B C 1
ATOM 3851 O O . ASP B 1 108 ? 2.275 5.731 25.890 1.00 20.91 123 ASP B O 1
ATOM 3860 N N . ARG B 1 109 ? 0.495 7.082 25.560 1.00 18.59 124 ARG B N 1
ATOM 3861 C CA . ARG B 1 109 ? 0.981 7.479 24.243 1.00 18.38 124 ARG B CA 1
ATOM 3862 C C . ARG B 1 109 ? 2.325 8.175 24.374 1.00 22.20 124 ARG B C 1
ATOM 3863 O O . ARG B 1 109 ? 3.184 8.037 23.492 1.00 23.71 124 ARG B O 1
ATOM 3884 N N . TYR B 1 110 ? 2.523 8.918 25.457 1.00 18.13 125 TYR B N 1
ATOM 3885 C CA . TYR B 1 110 ? 3.747 9.655 25.737 1.00 19.47 125 TYR B CA 1
ATOM 3886 C C . TYR B 1 110 ? 4.694 8.901 26.675 1.00 19.65 125 TYR B C 1
ATOM 3887 O O . TYR B 1 110 ? 5.677 9.487 27.142 1.00 20.95 125 TYR B O 1
ATOM 3905 N N . ALA B 1 111 ? 4.416 7.636 26.959 1.00 18.52 126 ALA B N 1
ATOM 3906 C CA . ALA B 1 111 ? 5.286 6.774 27.763 1.00 21.21 126 ALA B CA 1
ATOM 3907 C C . ALA B 1 111 ? 5.692 7.459 29.070 1.00 19.51 126 ALA B C 1
ATOM 3908 O O . ALA B 1 111 ? 6.871 7.543 29.431 1.00 18.66 126 ALA B O 1
ATOM 3915 N N . VAL B 1 112 ? 4.687 7.952 29.790 1.00 17.59 127 VAL B N 1
ATOM 3916 C CA . VAL B 1 112 ? 4.896 8.638 31.064 1.00 18.03 127 VAL B CA 1
ATOM 3917 C C . VAL B 1 112 ? 4.869 7.617 32.195 1.00 16.95 127 VAL B C 1
ATOM 3918 O O . VAL B 1 112 ? 3.969 6.771 32.270 1.00 18.16 127 VAL B O 1
ATOM 3931 N N . PHE B 1 113 ? 5.865 7.682 33.074 1.00 15.59 128 PHE B N 1
ATOM 3932 C CA . PHE B 1 113 ? 6.020 6.728 34.150 1.00 15.42 128 PHE B CA 1
ATOM 3933 C C . PHE B 1 113 ? 5.783 7.308 35.534 1.00 17.28 128 PHE B C 1
ATOM 3934 O O . PHE B 1 113 ? 5.595 6.524 36.473 1.00 20.26 128 PHE B O 1
ATOM 3951 N N . ALA B 1 114 ? 5.768 8.626 35.682 1.00 16.42 129 ALA B N 1
ATOM 3952 C CA . ALA B 1 114 ? 5.551 9.278 36.964 1.00 16.49 129 ALA B CA 1
ATOM 3953 C C . ALA B 1 114 ? 5.294 10.758 36.717 1.00 17.18 129 ALA B C 1
ATOM 3954 O O . ALA B 1 114 ? 5.519 11.275 35.623 1.00 16.15 129 ALA B O 1
ATOM 3961 N N . THR B 1 115 ? 4.808 11.430 37.747 1.00 20.33 130 THR B N 1
ATOM 3962 C CA . THR B 1 115 ? 4.615 12.860 37.678 1.00 15.78 130 THR B CA 1
ATOM 3963 C C . THR B 1 115 ? 5.626 13.583 38.564 1.00 16.62 130 THR B C 1
ATOM 3964 O O . THR B 1 115 ? 6.164 12.991 39.509 1.00 22.64 130 THR B O 1
ATOM 3975 N N . PRO B 1 116 ? 5.947 14.833 38.257 1.00 15.96 131 PRO B N 1
ATOM 3976 C CA . PRO B 1 116 ? 5.560 15.509 37.015 1.00 17.04 131 PRO B CA 1
ATOM 3977 C C . PRO B 1 116 ? 6.458 15.068 35.858 1.00 17.40 131 PRO B C 1
ATOM 3978 O O . PRO B 1 116 ? 7.655 14.815 36.047 1.00 17.98 131 PRO B O 1
ATOM 3989 N N . THR B 1 117 ? 5.885 14.925 34.667 1.00 15.32 132 THR B N 1
ATOM 3990 C CA . THR B 1 117 ? 6.660 14.793 33.433 1.00 14.11 132 THR B CA 1
ATOM 3991 C C . THR B 1 117 ? 6.282 15.957 32.522 1.00 13.23 132 THR B C 1
ATOM 3992 O O . THR B 1 117 ? 5.093 16.180 32.256 1.00 15.13 132 THR B O 1
ATOM 4003 N N . THR B 1 118 ? 7.287 16.712 32.074 1.00 13.50 133 THR B N 1
ATOM 4004 C CA . THR B 1 118 ? 7.124 17.897 31.240 1.00 15.24 133 THR B CA 1
ATOM 4005 C C . THR B 1 118 ? 7.694 17.586 29.876 1.00 16.20 133 THR B C 1
ATOM 4006 O O . THR B 1 118 ? 8.842 17.138 29.785 1.00 18.17 133 THR B O 1
ATOM 4017 N N . ILE B 1 119 ? 6.860 17.700 28.863 1.00 15.37 134 ILE B N 1
ATOM 4018 C CA . ILE B 1 119 ? 7.232 17.457 27.472 1.00 16.12 134 ILE B CA 1
ATOM 4019 C C . ILE B 1 119 ? 7.163 18.784 26.730 1.00 15.59 134 ILE B C 1
ATOM 4020 O O . ILE B 1 119 ? 6.125 19.458 26.736 1.00 16.78 134 ILE B O 1
ATOM 4036 N N . ILE B 1 120 ? 8.259 19.169 26.077 1.00 15.23 135 ILE B N 1
ATOM 4037 C CA . ILE B 1 120 ? 8.339 20.411 25.317 1.00 18.15 135 ILE B CA 1
ATOM 4038 C C . ILE B 1 120 ? 8.357 20.055 23.840 1.00 19.00 135 ILE B C 1
ATOM 4039 O O . ILE B 1 120 ? 9.202 19.263 23.395 1.00 19.30 135 ILE B O 1
ATOM 4055 N N . ILE B 1 121 ? 7.444 20.656 23.085 1.00 19.15 136 ILE B N 1
ATOM 4056 C CA . ILE B 1 121 ? 7.227 20.402 21.662 1.00 20.21 136 ILE B CA 1
ATOM 4057 C C . ILE B 1 121 ? 7.403 21.712 20.916 1.00 20.09 136 ILE B C 1
ATOM 4058 O O . ILE B 1 121 ? 6.839 22.731 21.315 1.00 21.56 136 ILE B O 1
ATOM 4074 N N . LYS B 1 122 ? 8.144 21.683 19.803 1.00 19.33 137 LYS B N 1
ATOM 4075 C CA . LYS B 1 122 ? 8.294 22.853 18.941 1.00 20.16 137 LYS B CA 1
ATOM 4076 C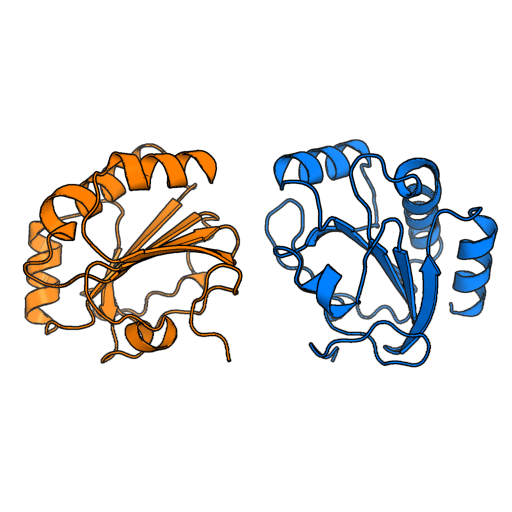 C . LYS B 1 122 ? 8.006 22.405 17.517 1.00 24.16 137 LYS B C 1
ATOM 4077 O O . LYS B 1 122 ? 8.664 21.489 16.998 1.00 25.33 137 LYS B O 1
ATOM 4096 N N . ASP B 1 123 ? 7.017 23.034 16.889 1.00 26.90 138 ASP B N 1
ATOM 4097 C CA . ASP B 1 123 ? 6.716 22.739 15.488 1.00 31.63 138 ASP B CA 1
ATOM 4098 C C . ASP B 1 123 ? 6.525 21.239 15.278 1.00 33.00 138 ASP B C 1
ATOM 4099 O O . ASP B 1 123 ? 7.052 20.640 14.321 1.00 28.38 138 ASP B O 1
ATOM 4108 N N . GLY B 1 124 ? 5.772 20.631 16.205 1.00 28.47 139 GLY B N 1
ATOM 4109 C CA . GLY B 1 124 ? 5.353 19.252 16.077 1.00 30.43 139 GLY B CA 1
ATOM 4110 C C . GLY B 1 124 ? 6.387 18.230 16.463 1.00 26.42 139 GLY B C 1
ATOM 4111 O O . GLY B 1 124 ? 6.140 17.033 16.289 1.00 31.23 139 GLY B O 1
ATOM 4115 N N . MET B 1 125 ? 7.543 18.653 16.948 1.00 25.89 140 MET B N 1
ATOM 4116 C CA . MET B 1 125 ? 8.626 17.739 17.266 1.00 24.82 140 MET B CA 1
ATOM 4117 C C . MET B 1 125 ? 8.909 17.816 18.758 1.00 24.32 140 MET B C 1
ATOM 4118 O O . MET B 1 125 ? 8.922 18.902 19.328 1.00 23.22 140 MET B O 1
ATOM 4132 N N . ILE B 1 126 ? 9.156 16.678 19.393 1.00 23.22 141 ILE B N 1
ATOM 4133 C CA . ILE B 1 126 ? 9.481 16.653 20.817 1.00 22.16 141 ILE B CA 1
ATOM 4134 C C . ILE B 1 126 ? 10.927 17.094 20.986 1.00 22.31 141 ILE B C 1
ATOM 4135 O O . ILE B 1 126 ? 11.843 16.511 20.395 1.00 23.34 141 ILE B O 1
ATOM 4151 N N . LYS B 1 127 ? 11.126 18.162 21.744 1.00 22.29 142 LYS B N 1
ATOM 4152 C CA . LYS B 1 127 ? 12.445 18.722 21.988 1.00 22.23 142 LYS B CA 1
ATOM 4153 C C . LYS B 1 127 ? 13.034 18.331 23.333 1.00 23.77 142 LYS B C 1
ATOM 4154 O O . LYS B 1 127 ? 14.261 18.235 23.470 1.00 26.46 142 LYS B O 1
ATOM 4173 N N . ASP B 1 128 ? 12.197 18.153 24.354 1.00 20.94 143 ASP B N 1
ATOM 4174 C CA . ASP B 1 128 ? 12.705 17.819 25.669 1.00 25.15 143 ASP B CA 1
ATOM 4175 C C . ASP B 1 128 ? 11.655 16.983 26.368 1.00 20.66 143 ASP B C 1
ATOM 4176 O O . ASP B 1 128 ? 10.450 17.183 26.158 1.00 23.22 143 ASP B O 1
ATOM 4185 N N . ARG B 1 129 ? 12.107 16.098 27.263 1.00 21.19 144 ARG B N 1
ATOM 4186 C CA . ARG B 1 129 ? 11.248 15.313 28.175 1.00 18.80 144 ARG B CA 1
ATOM 4187 C C . ARG B 1 129 ? 11.948 15.435 29.531 1.00 22.67 144 ARG B C 1
ATOM 4188 O O . ARG B 1 129 ? 13.127 15.070 29.584 1.00 25.81 144 ARG B O 1
ATOM 4209 N N . ILE B 1 130 ? 11.298 15.929 30.578 1.00 18.46 145 ILE B N 1
ATOM 4210 C CA . ILE B 1 130 ? 11.895 16.188 31.881 1.00 21.07 145 ILE B CA 1
ATOM 4211 C C . ILE B 1 130 ? 11.023 15.514 32.926 1.00 20.41 145 ILE B C 1
ATOM 4212 O O . ILE B 1 130 ? 9.849 15.872 33.085 1.00 18.20 145 ILE B O 1
ATOM 4228 N N . LEU B 1 131 ? 11.580 14.540 33.632 1.00 23.09 146 LEU B N 1
ATOM 4229 C CA . LEU B 1 131 ? 10.864 13.872 34.714 1.00 17.21 146 LEU B CA 1
ATOM 4230 C C . LEU B 1 131 ? 11.341 14.497 36.020 1.00 20.42 146 LEU B C 1
ATOM 4231 O O . LEU B 1 131 ? 12.556 14.551 36.292 1.00 22.80 146 LEU B O 1
ATOM 4247 N N . GLY B 1 132 ? 10.394 14.935 36.831 1.00 18.18 147 GLY B N 1
ATOM 4248 C CA . GLY B 1 132 ? 10.643 15.419 38.169 1.00 21.10 147 GLY B CA 1
ATOM 4249 C C . GLY B 1 132 ? 10.541 16.929 38.271 1.00 19.92 147 GLY B C 1
ATOM 4250 O O . GLY B 1 132 ? 10.527 17.661 37.283 1.00 23.29 147 GLY B O 1
ATOM 4254 N N . GLU B 1 133 ? 10.464 17.364 39.519 1.00 21.66 148 GLU B N 1
ATOM 4255 C CA . GLU B 1 133 ? 10.481 18.773 39.860 1.00 20.96 148 GLU B CA 1
ATOM 4256 C C . GLU B 1 133 ? 11.841 19.356 39.512 1.00 20.78 148 GLU B C 1
ATOM 4257 O O . GLU B 1 133 ? 12.890 18.728 39.735 1.00 23.54 148 GLU B O 1
ATOM 4269 N N . LYS B 1 134 ? 11.817 20.552 38.934 1.00 20.96 149 LYS B N 1
ATOM 4270 C CA . LYS B 1 134 ? 13.033 21.272 38.603 1.00 20.80 149 LYS B CA 1
ATOM 4271 C C . LYS B 1 134 ? 12.828 22.737 38.933 1.00 20.08 149 LYS B C 1
ATOM 4272 O O . LYS B 1 134 ? 11.688 23.213 38.996 1.00 21.80 149 LYS B O 1
ATOM 4291 N N . PRO B 1 135 ? 13.911 23.489 39.121 1.00 21.18 150 PRO B N 1
ATOM 4292 C CA . PRO B 1 135 ? 13.777 24.941 39.299 1.00 19.96 150 PRO B CA 1
ATOM 4293 C C . PRO B 1 135 ? 13.115 25.545 38.075 1.00 19.50 150 PRO B C 1
ATOM 4294 O O . PRO B 1 135 ? 13.334 25.104 36.950 1.00 19.58 150 PRO B O 1
ATOM 4305 N N . TRP B 1 136 ? 12.270 26.559 38.292 1.00 18.30 151 TRP B N 1
ATOM 4306 C CA . TRP B 1 136 ? 11.528 27.144 37.191 1.00 16.35 151 TRP B CA 1
ATOM 4307 C C . TRP B 1 136 ? 12.461 27.599 36.055 1.00 16.98 151 TRP B C 1
ATOM 4308 O O . TRP B 1 136 ? 12.165 27.365 34.875 1.00 18.44 151 TRP B O 1
ATOM 4329 N N . GLU B 1 137 ? 13.596 28.215 36.394 1.00 18.41 152 GLU B N 1
ATOM 4330 C CA . GLU B 1 137 ? 14.490 28.737 35.362 1.00 18.14 152 GLU B CA 1
ATOM 4331 C C . GLU B 1 137 ? 15.111 27.643 34.516 1.00 19.75 152 GLU B C 1
ATOM 4332 O O . GLU B 1 137 ? 15.541 27.936 33.394 1.00 20.25 152 GLU B O 1
ATOM 4344 N N . PHE B 1 138 ? 15.150 26.407 34.995 1.00 19.72 153 PHE B N 1
ATOM 4345 C CA . PHE B 1 138 ? 15.558 25.308 34.121 1.00 18.48 153 PHE B CA 1
ATOM 4346 C C . PHE B 1 138 ? 14.573 25.145 32.973 1.00 16.97 153 PHE B C 1
ATOM 4347 O O . PHE B 1 138 ? 14.974 25.036 31.807 1.00 21.04 153 PHE B O 1
ATOM 4364 N N . PHE B 1 139 ? 13.270 25.173 33.271 1.00 16.03 154 PHE B N 1
ATOM 4365 C CA . PHE B 1 139 ? 12.282 25.100 32.207 1.00 19.78 154 PHE B CA 1
ATOM 4366 C C . PHE B 1 139 ? 12.265 26.389 31.394 1.00 19.13 154 PHE B C 1
ATOM 4367 O O . PHE B 1 139 ? 12.219 26.359 30.161 1.00 19.71 154 PHE B O 1
ATOM 4384 N N . GLU B 1 140 ? 12.285 27.534 32.067 1.00 18.13 155 GLU B N 1
ATOM 4385 C CA . GLU B 1 140 ? 12.122 28.793 31.357 1.00 18.48 155 GLU B CA 1
ATOM 4386 C C . GLU B 1 140 ? 13.245 29.022 30.366 1.00 18.81 155 GLU B C 1
ATOM 4387 O O . GLU B 1 140 ? 13.012 29.537 29.268 1.00 19.14 155 GLU B O 1
ATOM 4399 N N . SER B 1 141 ? 14.473 28.657 30.742 1.00 17.76 156 SER B N 1
ATOM 4400 C CA . SER B 1 141 ? 15.599 28.810 29.822 1.00 19.79 156 SER B CA 1
ATOM 4401 C C . SER B 1 141 ? 15.365 28.045 28.530 1.00 19.72 156 SER B C 1
ATOM 4402 O O . SER B 1 141 ? 15.634 28.563 27.437 1.00 24.05 156 SER B O 1
ATOM 4410 N N . LYS B 1 142 ? 14.835 26.824 28.625 1.00 19.82 157 LYS B N 1
ATOM 4411 C CA . LYS B 1 142 ? 14.555 26.046 27.421 1.00 19.62 157 LYS B CA 1
ATOM 4412 C C . LYS B 1 142 ? 13.464 26.696 26.598 1.00 20.23 157 LYS B C 1
ATOM 4413 O O . LYS B 1 142 ? 13.552 26.776 25.365 1.00 22.30 157 LYS B O 1
ATOM 4432 N N . LEU B 1 143 ? 12.420 27.159 27.258 1.00 18.44 158 LEU B N 1
ATOM 4433 C CA . LEU B 1 143 ? 11.318 27.756 26.521 1.00 21.05 158 LEU B CA 1
ATOM 4434 C C . LEU B 1 143 ? 11.741 29.045 25.837 1.00 20.89 158 LEU B C 1
ATOM 4435 O O . LEU B 1 143 ? 11.333 29.300 24.703 1.00 22.74 158 LEU B O 1
ATOM 4451 N N . ILE B 1 144 ? 12.509 29.903 26.523 1.00 20.94 159 ILE B N 1
ATOM 4452 C CA . ILE B 1 144 ? 12.965 31.139 25.889 1.00 21.63 159 ILE B CA 1
ATOM 4453 C C . ILE B 1 144 ? 13.722 30.841 24.598 1.00 25.33 159 ILE B C 1
ATOM 4454 O O . ILE B 1 144 ? 13.515 31.500 23.565 1.00 28.49 159 ILE B O 1
ATOM 4470 N N . SER B 1 145 ? 14.599 29.833 24.628 1.00 23.92 160 SER B N 1
ATOM 4471 C CA . SER B 1 145 ? 15.372 29.465 23.446 1.00 29.85 160 SER B CA 1
ATOM 4472 C C . SER B 1 145 ? 14.502 28.963 22.299 1.00 27.81 160 SER B C 1
ATOM 4473 O O . SER B 1 145 ? 14.942 28.998 21.147 1.00 32.91 160 SER B O 1
ATOM 4481 N N . LEU B 1 146 ? 13.276 28.527 22.572 1.00 26.13 161 LEU B N 1
ATOM 4482 C CA . LEU B 1 146 ? 12.375 27.979 21.561 1.00 25.39 161 LEU B CA 1
ATOM 4483 C C . LEU B 1 146 ? 11.223 28.917 21.186 1.00 35.70 161 LEU B C 1
ATOM 4484 O O . LEU B 1 146 ? 10.306 28.505 20.463 1.00 32.97 161 LEU B O 1
ATOM 4500 N N . LEU B 1 147 ? 11.225 30.155 21.653 1.00 32.10 162 LEU B N 1
ATOM 4501 C CA . LEU B 1 147 ? 10.093 31.025 21.343 1.00 32.33 162 LEU B CA 1
ATOM 4502 C C . LEU B 1 147 ? 9.997 31.390 19.861 1.00 43.17 162 LEU B C 1
ATOM 4503 O O . LEU B 1 147 ? 11.014 31.551 19.189 1.00 42.84 162 LEU B O 1
#